Protein AF-F3GJC2-F1 (afdb_monomer)

InterPro domains:
  IPR003660 HAMP domain [PF00672] (161-213)
  IPR003660 HAMP domain [PS50885] (164-216)
  IPR003660 HAMP domain [SM00304] (164-216)

Structure (mmCIF, N/CA/C/O backbone):
data_AF-F3GJC2-F1
#
_entry.id   AF-F3GJC2-F1
#
loop_
_atom_site.group_PDB
_atom_site.id
_atom_site.type_symbol
_atom_site.label_atom_id
_atom_site.label_alt_id
_atom_site.label_comp_id
_atom_site.label_asym_id
_atom_site.label_entity_id
_atom_site.label_seq_id
_atom_site.pdbx_PDB_ins_code
_atom_site.Cartn_x
_atom_site.Cartn_y
_atom_site.Cartn_z
_atom_site.occupancy
_atom_site.B_iso_or_equiv
_atom_site.auth_seq_id
_atom_site.auth_comp_id
_atom_site.auth_asym_id
_atom_site.auth_atom_id
_atom_site.pdbx_PDB_model_num
ATOM 1 N N . ASN A 1 1 ? 63.943 7.256 -112.678 1.00 52.28 1 ASN A N 1
ATOM 2 C CA . ASN A 1 1 ? 62.602 6.808 -112.238 1.00 52.28 1 ASN A CA 1
ATOM 3 C C . ASN A 1 1 ? 62.574 5.779 -111.107 1.00 52.28 1 ASN A C 1
ATOM 5 O O . ASN A 1 1 ? 61.483 5.509 -110.638 1.00 52.28 1 ASN A O 1
ATOM 9 N N . ALA A 1 2 ? 63.700 5.241 -110.610 1.00 53.38 2 ALA A N 1
ATOM 10 C CA . ALA A 1 2 ? 63.680 4.342 -109.442 1.00 53.38 2 ALA A CA 1
ATOM 11 C C . ALA A 1 2 ? 63.533 5.092 -108.097 1.00 53.38 2 ALA A C 1
ATOM 13 O O . ALA A 1 2 ? 62.756 4.673 -107.248 1.00 53.38 2 ALA A O 1
ATOM 14 N N . GLY A 1 3 ? 64.193 6.250 -107.945 1.00 58.16 3 GLY A N 1
ATOM 15 C CA . GLY A 1 3 ? 64.174 7.020 -106.692 1.00 58.16 3 GLY A CA 1
ATOM 16 C C . GLY A 1 3 ? 62.799 7.558 -106.278 1.00 58.16 3 GLY A C 1
ATOM 17 O O . GLY A 1 3 ? 62.530 7.633 -105.094 1.00 58.16 3 GLY A O 1
ATOM 18 N N . SER A 1 4 ? 61.892 7.862 -107.216 1.00 67.31 4 SER A N 1
ATOM 19 C CA . SER A 1 4 ? 60.554 8.388 -106.889 1.00 67.31 4 SER A CA 1
ATOM 20 C C . SER A 1 4 ? 59.587 7.332 -106.344 1.00 67.31 4 SER A C 1
ATOM 22 O O . SER A 1 4 ? 58.685 7.670 -105.588 1.00 67.31 4 SER A O 1
ATOM 24 N N . ALA A 1 5 ? 59.749 6.059 -106.722 1.00 75.62 5 ALA A N 1
ATOM 25 C CA . ALA A 1 5 ? 58.885 4.976 -106.247 1.00 75.62 5 ALA A CA 1
ATOM 26 C C . ALA A 1 5 ? 59.214 4.579 -104.796 1.00 75.62 5 ALA A C 1
ATOM 28 O O . ALA A 1 5 ? 58.316 4.292 -104.008 1.00 75.62 5 ALA A O 1
ATOM 29 N N . GLU A 1 6 ? 60.498 4.617 -104.433 1.00 78.56 6 GLU A N 1
ATOM 30 C CA . GLU A 1 6 ? 60.980 4.300 -103.086 1.00 78.56 6 GLU A CA 1
ATOM 31 C C . GLU A 1 6 ? 60.550 5.359 -102.057 1.00 78.56 6 GLU A C 1
ATOM 33 O O . GLU A 1 6 ? 60.098 5.013 -100.965 1.00 78.56 6 GLU A O 1
ATOM 38 N N . THR A 1 7 ? 60.575 6.644 -102.430 1.00 81.44 7 THR A N 1
ATOM 39 C 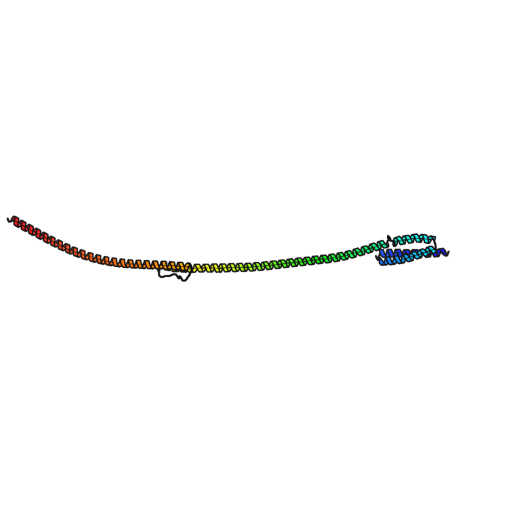CA . THR A 1 7 ? 60.086 7.737 -101.575 1.00 81.44 7 THR A CA 1
ATOM 40 C C . THR A 1 7 ? 58.581 7.655 -101.315 1.00 81.44 7 THR A C 1
ATOM 42 O O . THR A 1 7 ? 58.142 7.851 -100.182 1.00 81.44 7 THR A O 1
ATOM 45 N N . VAL A 1 8 ? 57.784 7.345 -102.346 1.00 83.50 8 VAL A N 1
ATOM 46 C CA . VAL A 1 8 ? 56.323 7.194 -102.218 1.00 83.50 8 VAL A CA 1
ATOM 47 C C . VAL A 1 8 ? 55.990 6.025 -101.292 1.00 83.50 8 VAL A C 1
ATOM 49 O O . VAL A 1 8 ? 55.219 6.196 -100.352 1.00 83.50 8 VAL A O 1
ATOM 52 N N . ALA A 1 9 ? 56.649 4.878 -101.472 1.00 85.38 9 ALA A N 1
ATOM 53 C CA . ALA A 1 9 ? 56.451 3.713 -100.612 1.00 85.38 9 ALA A CA 1
ATOM 54 C C . ALA A 1 9 ? 56.853 3.973 -99.145 1.00 85.38 9 ALA A C 1
ATOM 56 O O . ALA A 1 9 ? 56.190 3.489 -98.225 1.00 85.38 9 ALA A O 1
ATOM 57 N N . ALA A 1 10 ? 57.925 4.736 -98.898 1.00 84.12 10 ALA A N 1
ATOM 58 C CA . ALA A 1 10 ? 58.322 5.134 -97.545 1.00 84.12 10 ALA A CA 1
ATOM 59 C C . ALA A 1 10 ? 57.302 6.096 -96.901 1.00 84.12 10 ALA A C 1
ATOM 61 O O . ALA A 1 10 ? 56.976 5.950 -95.721 1.00 84.12 10 ALA A O 1
ATOM 62 N N . GLY A 1 11 ? 56.748 7.031 -97.680 1.00 83.88 11 GLY A N 1
ATOM 63 C CA . GLY A 1 11 ? 55.698 7.950 -97.236 1.00 83.88 11 GLY A CA 1
ATOM 64 C C . GLY A 1 11 ? 54.375 7.249 -96.913 1.00 83.88 11 GLY A C 1
ATOM 65 O O . GLY A 1 11 ? 53.790 7.505 -95.864 1.00 83.88 11 GLY A O 1
ATOM 66 N N . GLU A 1 12 ? 53.931 6.314 -97.757 1.00 87.56 12 GLU A N 1
ATOM 67 C CA . GLU A 1 12 ? 52.721 5.510 -97.521 1.00 87.56 12 GLU A CA 1
ATOM 68 C C . GLU A 1 12 ? 52.831 4.670 -96.246 1.00 87.56 12 GLU A C 1
ATOM 70 O O . GLU A 1 12 ? 51.898 4.629 -95.443 1.00 87.56 12 GLU A O 1
ATOM 75 N N . LYS A 1 13 ? 53.994 4.048 -96.010 1.00 88.19 13 LYS A N 1
ATOM 76 C CA . LYS A 1 13 ? 54.255 3.297 -94.774 1.00 88.19 13 LYS A CA 1
ATOM 77 C C . LYS A 1 13 ? 54.204 4.192 -93.539 1.00 88.19 13 LYS A C 1
ATOM 79 O O . LYS A 1 13 ? 53.654 3.778 -92.526 1.00 88.19 13 LYS A O 1
ATOM 84 N N . LEU A 1 14 ? 54.756 5.404 -93.608 1.00 86.69 14 LEU A N 1
ATOM 85 C CA . LEU A 1 14 ? 54.697 6.362 -92.504 1.00 86.69 14 LEU A CA 1
ATOM 86 C C . LEU A 1 14 ? 53.252 6.793 -92.207 1.00 86.69 14 LEU A C 1
ATOM 88 O O . LEU A 1 14 ? 52.837 6.778 -91.051 1.00 86.69 14 LEU A O 1
ATOM 92 N N . LEU A 1 15 ? 52.476 7.121 -93.244 1.00 86.25 15 LEU A N 1
ATOM 93 C CA . LEU A 1 15 ? 51.070 7.511 -93.103 1.00 86.25 15 LEU A CA 1
ATOM 94 C C . LEU A 1 15 ? 50.204 6.383 -92.540 1.00 86.25 15 LEU A C 1
ATOM 96 O O . LEU A 1 15 ? 49.335 6.644 -91.712 1.00 86.25 15 LEU A O 1
ATOM 100 N N . LEU A 1 16 ? 50.460 5.137 -92.943 1.00 88.62 16 LEU A N 1
ATOM 101 C CA . LEU A 1 16 ? 49.759 3.974 -92.405 1.00 88.62 16 LEU A CA 1
ATOM 102 C C . LEU A 1 16 ? 49.981 3.834 -90.893 1.00 88.62 16 LEU A C 1
ATOM 104 O O . LEU A 1 16 ? 49.034 3.582 -90.154 1.00 88.62 16 LEU A O 1
ATOM 108 N N . GLU A 1 17 ? 51.216 4.006 -90.421 1.00 86.81 17 GLU A N 1
ATOM 109 C CA . GLU A 1 17 ? 51.538 3.883 -88.993 1.00 86.81 17 GLU A CA 1
ATOM 110 C C . GLU A 1 17 ? 50.970 5.048 -88.170 1.00 86.81 17 GLU A C 1
ATOM 112 O O . GLU A 1 17 ? 50.423 4.816 -87.094 1.00 86.81 17 GLU A O 1
ATOM 117 N N . VAL A 1 18 ? 50.983 6.273 -88.711 1.00 85.31 18 VAL A N 1
ATOM 118 C CA . VAL A 1 18 ? 50.290 7.429 -88.108 1.00 85.31 18 VAL A CA 1
ATOM 119 C C . VAL A 1 18 ? 48.772 7.202 -88.051 1.00 85.31 18 VAL A C 1
ATOM 121 O O . VAL A 1 18 ? 48.138 7.515 -87.043 1.00 85.31 18 VAL A O 1
ATOM 124 N N . GLY A 1 19 ? 48.183 6.608 -89.094 1.00 85.38 19 GLY A N 1
ATOM 125 C CA . GLY A 1 19 ? 46.764 6.241 -89.129 1.00 85.38 19 GLY A CA 1
ATOM 126 C C . GLY A 1 19 ? 46.391 5.248 -88.027 1.00 85.38 19 GLY A C 1
ATOM 127 O O . GLY A 1 19 ? 45.411 5.456 -87.318 1.00 85.38 19 GLY A O 1
ATOM 128 N N . LYS A 1 20 ? 47.231 4.237 -87.779 1.00 87.06 20 LYS A N 1
ATOM 129 C CA . LYS A 1 20 ? 47.005 3.298 -86.671 1.00 87.06 20 LYS A CA 1
ATOM 130 C C . LYS A 1 20 ? 47.057 3.977 -85.291 1.00 87.06 20 LYS A C 1
ATOM 132 O O . LYS A 1 20 ? 46.414 3.482 -84.364 1.00 87.06 20 LYS A O 1
ATOM 137 N N . SER A 1 21 ? 47.821 5.062 -85.109 1.00 85.06 21 SER A N 1
ATOM 138 C CA . SER A 1 21 ? 47.808 5.851 -83.858 1.00 85.06 21 SER A CA 1
ATOM 139 C C . SER A 1 21 ? 46.502 6.576 -83.648 1.00 85.06 21 SER A C 1
ATOM 141 O O . SER A 1 21 ? 45.952 6.559 -82.545 1.00 85.06 21 SER A O 1
ATOM 143 N N . TYR A 1 22 ? 45.974 7.150 -84.721 1.00 85.56 22 TYR A N 1
ATOM 144 C CA . TYR A 1 22 ? 44.656 7.753 -84.713 1.00 85.56 22 TYR A CA 1
ATOM 145 C C . TYR A 1 22 ? 43.558 6.722 -84.406 1.00 85.56 22 TYR A C 1
ATOM 147 O O . TYR A 1 22 ? 42.736 6.955 -83.521 1.00 85.56 22 TYR A O 1
ATOM 155 N N . ASP A 1 23 ? 43.595 5.551 -85.048 1.00 87.50 23 ASP A N 1
ATOM 156 C CA . ASP A 1 23 ? 42.637 4.466 -84.793 1.00 87.50 23 ASP A CA 1
ATOM 157 C C . ASP A 1 23 ? 42.692 3.981 -83.337 1.00 87.50 23 ASP A C 1
ATOM 159 O O . ASP A 1 23 ? 41.658 3.694 -82.734 1.00 87.50 23 ASP A O 1
ATOM 163 N N . GLY A 1 24 ? 43.887 3.942 -82.735 1.00 84.88 24 GLY A N 1
ATOM 164 C CA . GLY A 1 24 ? 44.066 3.625 -81.317 1.00 84.88 24 GLY A CA 1
ATOM 165 C C . GLY A 1 24 ? 43.362 4.616 -80.386 1.00 84.88 24 GLY A C 1
ATOM 166 O O . GLY A 1 24 ? 42.683 4.205 -79.442 1.00 84.88 24 GLY A O 1
ATOM 167 N N . LEU A 1 25 ? 43.477 5.916 -80.670 1.00 86.06 25 LEU A N 1
ATOM 168 C CA . LEU A 1 25 ? 42.783 6.978 -79.931 1.00 86.06 25 LEU A CA 1
ATOM 169 C C . LEU A 1 25 ? 41.266 6.909 -80.130 1.00 86.06 25 LEU A C 1
ATOM 171 O O . LEU A 1 25 ? 40.518 6.991 -79.156 1.00 86.06 25 LEU A O 1
ATOM 175 N N . ALA A 1 26 ? 40.806 6.701 -81.364 1.00 85.75 26 ALA A N 1
ATOM 176 C CA . ALA A 1 26 ? 39.386 6.554 -81.674 1.00 85.75 26 ALA A CA 1
ATOM 177 C C . ALA A 1 26 ? 38.771 5.325 -80.979 1.00 85.75 26 ALA A C 1
ATOM 179 O O . ALA A 1 26 ? 37.673 5.402 -80.424 1.00 85.75 26 ALA A O 1
ATOM 180 N N . ALA A 1 27 ? 39.498 4.206 -80.933 1.00 87.44 27 ALA A N 1
ATOM 181 C CA . ALA A 1 27 ? 39.078 3.002 -80.223 1.00 87.44 27 ALA A CA 1
ATOM 182 C C . ALA A 1 27 ? 38.988 3.220 -78.705 1.00 87.44 27 ALA A C 1
ATOM 184 O O . ALA A 1 27 ? 38.063 2.711 -78.070 1.00 87.44 27 ALA A O 1
ATOM 185 N N . HIS A 1 28 ? 39.902 4.001 -78.119 1.00 87.19 28 HIS A N 1
ATOM 186 C CA . HIS A 1 28 ? 39.809 4.399 -76.714 1.00 87.19 28 HIS A CA 1
ATOM 187 C C . HIS A 1 28 ? 38.597 5.301 -76.452 1.00 87.19 28 HIS A C 1
ATOM 189 O O . HIS A 1 28 ? 37.892 5.099 -75.470 1.00 87.19 28 HIS A O 1
ATOM 195 N N . ALA A 1 29 ? 38.315 6.255 -77.343 1.00 83.94 29 ALA A N 1
ATOM 196 C CA . ALA A 1 29 ? 37.141 7.117 -77.224 1.00 83.94 29 ALA A CA 1
ATOM 197 C C . ALA A 1 29 ? 35.820 6.324 -77.296 1.00 83.94 29 ALA A C 1
ATOM 199 O O . ALA A 1 29 ? 34.867 6.652 -76.594 1.00 83.94 29 ALA A O 1
ATOM 200 N N . ALA A 1 30 ? 35.765 5.264 -78.110 1.00 86.75 30 ALA A N 1
ATOM 201 C CA . ALA A 1 30 ? 34.602 4.378 -78.200 1.00 86.75 30 ALA A CA 1
ATOM 202 C C . ALA A 1 30 ? 34.504 3.390 -77.023 1.00 86.75 30 ALA A C 1
ATOM 204 O O . ALA A 1 30 ? 33.416 3.107 -76.524 1.00 86.75 30 ALA A O 1
ATOM 205 N N . THR A 1 31 ? 35.644 2.858 -76.581 1.00 86.88 31 THR A N 1
ATOM 206 C CA . THR A 1 31 ? 35.760 1.895 -75.480 1.00 86.88 31 THR A CA 1
ATOM 207 C C . THR A 1 31 ? 36.936 2.281 -74.581 1.00 86.88 31 THR A C 1
ATOM 209 O O . THR A 1 31 ? 38.072 1.885 -74.862 1.00 86.88 31 THR A O 1
ATOM 212 N N . PRO A 1 32 ? 36.687 3.043 -73.497 1.00 84.06 32 PRO A N 1
ATOM 213 C CA . PRO A 1 32 ? 37.741 3.567 -72.635 1.00 84.06 32 PRO A CA 1
ATOM 214 C C . PRO A 1 32 ? 38.597 2.455 -72.029 1.00 84.06 32 PRO A C 1
ATOM 216 O O . PRO A 1 32 ? 38.203 1.750 -71.102 1.00 84.06 32 PRO A O 1
ATOM 219 N N . ASN A 1 33 ? 39.804 2.292 -72.562 1.00 87.19 33 ASN A N 1
ATOM 220 C CA . ASN A 1 33 ? 40.811 1.383 -72.034 1.00 87.19 33 ASN A CA 1
ATOM 221 C C . ASN A 1 33 ? 42.188 2.030 -72.162 1.00 87.19 33 ASN A C 1
ATOM 223 O O . ASN A 1 33 ? 42.802 2.041 -73.233 1.00 87.19 33 ASN A O 1
ATOM 227 N N . ILE A 1 34 ? 42.653 2.617 -71.060 1.00 87.50 34 ILE A N 1
ATOM 228 C CA . ILE A 1 34 ? 43.903 3.378 -71.047 1.00 87.50 34 ILE A CA 1
ATOM 229 C C . ILE A 1 34 ? 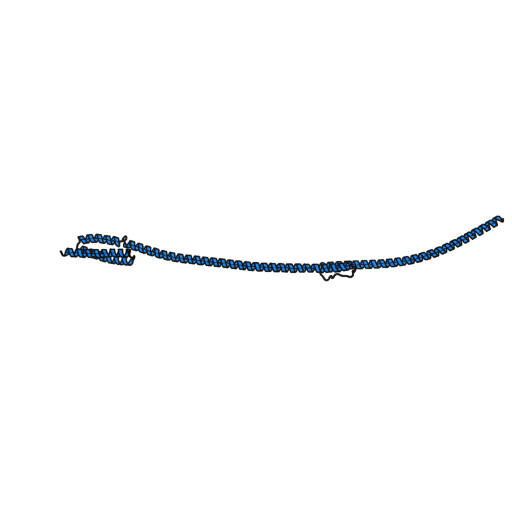45.127 2.474 -71.229 1.00 87.50 34 ILE A C 1
ATOM 231 O O . ILE A 1 34 ? 46.097 2.879 -71.860 1.00 87.50 34 ILE A O 1
ATOM 235 N N . GLN A 1 35 ? 45.063 1.222 -70.757 1.00 86.88 35 GLN A N 1
ATOM 236 C CA . GLN A 1 35 ? 46.160 0.257 -70.885 1.00 86.88 35 GLN A CA 1
ATOM 237 C C . GLN A 1 35 ? 46.362 -0.174 -72.341 1.00 86.88 35 GLN A C 1
ATOM 239 O O . GLN A 1 35 ? 47.496 -0.276 -72.815 1.00 86.88 35 GLN A O 1
ATOM 244 N N . THR A 1 36 ? 45.264 -0.404 -73.065 1.00 86.00 36 THR A N 1
ATOM 245 C CA . THR A 1 36 ? 45.306 -0.718 -74.497 1.00 86.00 36 THR A CA 1
ATOM 246 C C . THR A 1 36 ? 45.814 0.479 -75.297 1.00 86.00 36 THR A C 1
ATOM 248 O O . THR A 1 36 ? 46.704 0.304 -76.126 1.00 86.00 36 THR A O 1
ATOM 251 N N . LEU A 1 37 ? 45.333 1.694 -75.002 1.00 87.19 37 LEU A N 1
ATOM 252 C CA . LEU A 1 37 ? 45.799 2.920 -75.659 1.00 87.19 37 LEU A CA 1
ATOM 253 C C . LEU A 1 37 ? 47.301 3.161 -75.432 1.00 87.19 37 LEU A C 1
ATOM 255 O O . LEU A 1 37 ? 48.031 3.422 -76.384 1.00 87.19 37 LEU A O 1
ATOM 259 N N . GLN A 1 38 ? 47.776 2.996 -74.194 1.00 86.50 38 GLN A N 1
ATOM 260 C CA . GLN A 1 38 ? 49.193 3.118 -73.841 1.00 86.50 38 GLN A CA 1
ATOM 261 C C . GLN A 1 38 ? 50.066 2.168 -74.661 1.00 86.50 38 GLN A C 1
ATOM 263 O O . GLN A 1 38 ? 51.108 2.559 -75.183 1.00 86.50 38 GLN A O 1
ATOM 268 N N . ARG A 1 39 ? 49.644 0.903 -74.774 1.00 86.56 39 ARG A N 1
ATOM 269 C CA . ARG A 1 39 ? 50.381 -0.111 -75.531 1.00 86.56 39 ARG A CA 1
ATOM 270 C C . ARG A 1 39 ? 50.476 0.264 -77.009 1.00 86.56 39 ARG A C 1
ATOM 272 O O . ARG A 1 39 ? 51.553 0.147 -77.584 1.00 86.56 39 ARG A O 1
ATOM 279 N N . VAL A 1 40 ? 49.366 0.709 -77.600 1.00 86.44 40 VAL A N 1
ATOM 280 C CA . VAL A 1 40 ? 49.282 1.090 -79.018 1.00 86.44 40 VAL A CA 1
ATOM 281 C C . VAL A 1 40 ? 50.169 2.299 -79.320 1.00 86.44 40 VAL A C 1
ATOM 283 O O . VAL A 1 40 ? 50.990 2.224 -80.231 1.00 86.44 40 VAL A O 1
ATOM 286 N N . LEU A 1 41 ? 50.080 3.363 -78.515 1.00 85.94 41 LEU A N 1
ATOM 287 C CA . LEU A 1 41 ? 50.864 4.584 -78.722 1.00 85.94 41 LEU A CA 1
ATOM 288 C C . LEU A 1 41 ? 52.370 4.361 -78.518 1.00 85.94 41 LEU A C 1
ATOM 290 O O . LEU A 1 41 ? 53.163 4.847 -79.318 1.00 85.94 41 LEU A O 1
ATOM 294 N N . ASN A 1 42 ? 52.773 3.574 -77.513 1.00 84.31 42 ASN A N 1
ATOM 295 C CA . ASN A 1 42 ? 54.188 3.261 -77.277 1.00 84.31 42 ASN A CA 1
ATOM 296 C C . ASN A 1 42 ? 54.810 2.453 -78.427 1.00 84.31 42 ASN A C 1
ATOM 298 O O . ASN A 1 42 ? 55.934 2.727 -78.834 1.00 84.31 42 ASN A O 1
ATOM 302 N N . LEU A 1 43 ? 54.085 1.458 -78.955 1.00 84.38 43 LEU A N 1
ATOM 303 C CA . LEU A 1 43 ? 54.543 0.670 -80.106 1.00 84.38 43 LEU A CA 1
ATOM 304 C C . LEU A 1 43 ? 54.688 1.541 -81.358 1.00 84.38 43 LEU A C 1
ATOM 306 O O . LEU A 1 43 ? 55.607 1.352 -82.150 1.00 84.38 43 LEU A O 1
ATOM 310 N N . GLN A 1 44 ? 53.775 2.489 -81.552 1.00 84.50 44 GLN A N 1
ATOM 311 C CA . GLN A 1 44 ? 53.764 3.321 -82.748 1.00 84.50 44 GLN A CA 1
ATOM 312 C C . GLN A 1 44 ? 54.787 4.448 -82.704 1.00 84.50 44 GLN A C 1
ATOM 314 O O . GLN A 1 44 ? 55.308 4.779 -83.759 1.00 84.50 44 GLN A O 1
ATOM 319 N N . ASP A 1 45 ? 55.145 4.984 -81.538 1.00 83.88 45 ASP A N 1
ATOM 320 C CA . ASP A 1 45 ? 56.218 5.982 -81.417 1.00 83.88 45 ASP A CA 1
ATOM 321 C C . ASP A 1 45 ? 57.558 5.454 -81.981 1.00 83.88 45 ASP A C 1
A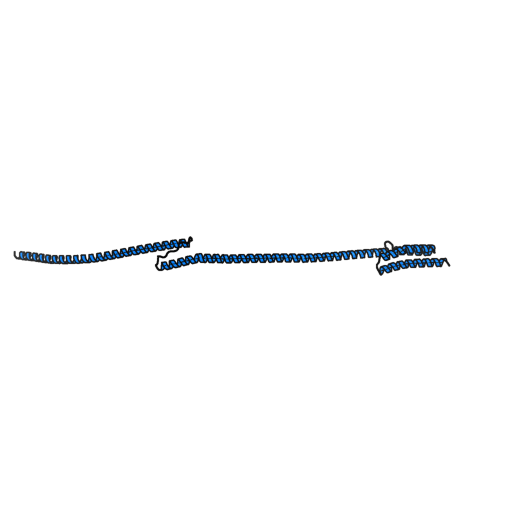TOM 323 O O . ASP A 1 45 ? 58.222 6.092 -82.809 1.00 83.88 45 ASP A O 1
ATOM 327 N N . GLU A 1 46 ? 57.911 4.209 -81.644 1.00 83.81 46 GLU A N 1
ATOM 328 C CA . GLU A 1 46 ? 59.122 3.541 -82.139 1.00 83.81 46 GLU A CA 1
ATOM 329 C C . GLU A 1 46 ? 59.053 3.232 -83.648 1.00 83.81 46 GLU A C 1
ATOM 331 O O . GLU A 1 46 ? 60.021 3.427 -84.398 1.00 83.81 46 GLU A O 1
ATOM 336 N N . VAL A 1 47 ? 57.890 2.786 -84.130 1.00 86.56 47 VAL A N 1
ATOM 337 C CA . VAL A 1 47 ? 57.695 2.448 -85.546 1.00 86.56 47 VAL A CA 1
ATOM 338 C C . VAL A 1 47 ? 57.656 3.710 -86.414 1.00 86.56 47 VAL A C 1
ATOM 340 O O . VAL A 1 47 ? 58.336 3.769 -87.439 1.00 86.56 47 VAL A O 1
ATOM 343 N N . ILE A 1 48 ? 56.922 4.744 -86.003 1.00 86.88 48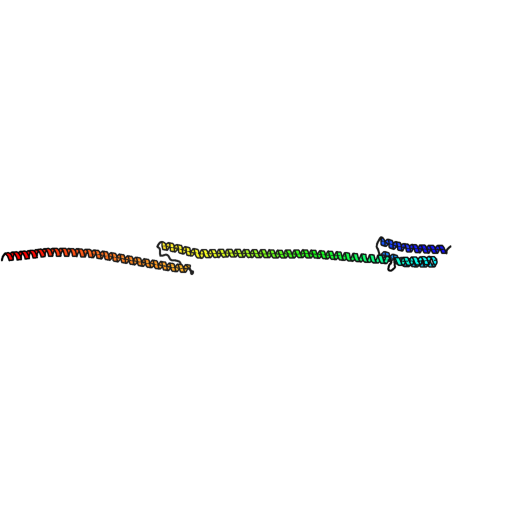 ILE A N 1
ATOM 344 C CA . ILE A 1 48 ? 56.771 6.017 -86.720 1.00 86.88 48 ILE A CA 1
ATOM 345 C C . ILE A 1 48 ? 58.112 6.753 -86.801 1.00 86.88 48 ILE A C 1
ATOM 347 O O . ILE A 1 48 ? 58.489 7.229 -87.877 1.00 86.88 48 ILE A O 1
ATOM 351 N N . SER A 1 49 ? 58.883 6.802 -85.710 1.00 85.38 49 SER A N 1
ATOM 352 C CA . SER A 1 49 ? 60.223 7.409 -85.716 1.00 85.38 49 SER A CA 1
ATOM 353 C C . SER A 1 49 ? 61.195 6.665 -86.644 1.00 85.38 49 SER A C 1
ATOM 355 O O . SER A 1 49 ? 62.006 7.282 -87.342 1.00 85.38 49 SER A O 1
ATOM 357 N N . THR A 1 50 ? 61.085 5.337 -86.732 1.00 88.38 50 THR A N 1
ATOM 358 C CA . THR A 1 50 ? 61.875 4.517 -87.660 1.00 88.38 50 THR A CA 1
ATOM 359 C C . THR A 1 50 ? 61.472 4.751 -89.117 1.00 88.38 50 THR A C 1
ATOM 361 O O . THR A 1 50 ? 62.341 5.041 -89.940 1.00 88.38 50 THR A O 1
ATOM 364 N N . ARG A 1 51 ? 60.169 4.755 -89.437 1.00 87.81 51 ARG A N 1
ATOM 365 C CA . ARG A 1 51 ? 59.661 5.079 -90.787 1.00 87.81 51 ARG A CA 1
ATOM 366 C C . ARG A 1 51 ? 60.011 6.499 -91.227 1.00 87.81 51 ARG A C 1
ATOM 368 O O . ARG A 1 51 ? 60.317 6.729 -92.393 1.00 87.81 51 ARG A O 1
ATOM 375 N N . THR A 1 52 ? 60.040 7.443 -90.291 1.00 87.19 52 THR A N 1
ATOM 376 C CA . THR A 1 52 ? 60.463 8.823 -90.559 1.00 87.19 52 THR A CA 1
ATOM 377 C C . THR A 1 52 ? 61.941 8.883 -90.959 1.00 87.19 52 THR A C 1
ATOM 379 O O . THR A 1 52 ? 62.288 9.574 -91.916 1.00 87.19 52 THR A O 1
ATOM 382 N N . ARG A 1 53 ? 62.820 8.121 -90.288 1.00 87.62 53 ARG A N 1
ATOM 383 C CA . ARG A 1 53 ? 64.245 8.015 -90.661 1.00 87.62 53 ARG A CA 1
ATOM 384 C C . ARG A 1 53 ? 64.445 7.359 -92.027 1.00 87.62 53 ARG A C 1
ATOM 386 O O . ARG A 1 53 ? 65.260 7.848 -92.806 1.00 87.62 53 ARG A O 1
ATOM 393 N N . GLU A 1 54 ? 63.689 6.303 -92.330 1.00 87.56 54 GLU A N 1
ATOM 394 C CA . GLU A 1 54 ? 63.693 5.660 -93.655 1.00 87.56 54 GLU A CA 1
ATOM 395 C C . GLU A 1 54 ? 63.294 6.653 -94.761 1.00 87.56 54 GLU A C 1
ATOM 397 O O . GLU A 1 54 ? 63.962 6.734 -95.791 1.00 87.56 54 GLU A O 1
ATOM 402 N N . LEU A 1 55 ? 62.266 7.478 -94.528 1.00 87.50 55 LEU A N 1
ATOM 403 C CA . LEU A 1 55 ? 61.838 8.505 -95.480 1.00 87.50 55 LEU A CA 1
ATOM 404 C C . LEU A 1 55 ? 62.889 9.612 -95.670 1.00 87.50 55 LEU A C 1
ATOM 406 O O . LEU A 1 55 ? 63.096 10.060 -96.794 1.00 87.50 55 LEU A O 1
ATOM 410 N N . ILE A 1 56 ? 63.586 10.030 -94.606 1.00 88.31 56 ILE A N 1
ATOM 411 C CA . ILE A 1 56 ? 64.704 10.991 -94.697 1.00 88.31 56 ILE A CA 1
ATOM 412 C C . ILE A 1 56 ? 65.852 10.431 -95.545 1.00 88.31 56 ILE A C 1
ATOM 414 O O . ILE A 1 56 ? 66.470 11.186 -96.299 1.00 88.31 56 ILE A O 1
ATOM 418 N N . ALA A 1 57 ? 66.142 9.132 -95.424 1.00 87.62 57 ALA A N 1
ATOM 419 C CA . ALA A 1 57 ? 67.175 8.470 -96.216 1.00 87.62 57 ALA A CA 1
ATOM 420 C C . ALA A 1 57 ? 66.800 8.381 -97.709 1.00 87.62 57 ALA A C 1
ATOM 422 O O . ALA A 1 57 ? 67.680 8.524 -98.556 1.00 87.62 57 ALA A O 1
ATOM 423 N N . ALA A 1 58 ? 65.512 8.195 -98.024 1.00 87.62 58 ALA A N 1
ATOM 424 C CA . ALA A 1 58 ? 65.002 8.124 -99.397 1.00 87.62 58 ALA A CA 1
ATOM 425 C C . ALA A 1 58 ? 64.826 9.504 -100.069 1.00 87.62 58 ALA A C 1
ATOM 427 O O . ALA A 1 58 ? 65.106 9.648 -101.258 1.00 87.62 58 ALA A O 1
ATOM 428 N N . ASP A 1 59 ? 64.373 10.527 -99.332 1.00 88.62 59 ASP A N 1
ATOM 429 C CA . ASP A 1 59 ? 64.291 11.924 -99.787 1.00 88.62 59 ASP A CA 1
ATOM 430 C C . ASP A 1 59 ? 64.508 12.902 -98.615 1.00 88.62 59 ASP A C 1
ATOM 432 O O . ASP A 1 59 ? 63.613 13.115 -97.785 1.00 88.62 59 ASP A O 1
ATOM 436 N N . PRO A 1 60 ? 65.664 13.588 -98.569 1.00 85.94 60 PRO A N 1
ATOM 437 C CA . PRO A 1 60 ? 65.977 14.537 -97.507 1.00 85.94 60 PRO A CA 1
ATOM 438 C C . PRO A 1 60 ? 65.013 15.726 -97.398 1.00 85.94 60 PRO A C 1
ATOM 440 O O . PRO A 1 60 ? 64.880 16.295 -96.313 1.00 85.94 60 PRO A O 1
ATOM 443 N N . ARG A 1 61 ? 64.365 16.157 -98.491 1.00 85.94 61 ARG A N 1
ATOM 444 C CA . ARG A 1 61 ? 63.417 17.284 -98.459 1.00 85.94 61 ARG A CA 1
ATOM 445 C C . ARG A 1 61 ? 62.066 16.834 -97.916 1.00 85.94 61 ARG A C 1
ATOM 447 O O . ARG A 1 61 ? 61.587 17.433 -96.953 1.00 85.94 61 ARG A O 1
ATOM 454 N N . ALA A 1 62 ? 61.485 15.778 -98.484 1.00 82.44 62 ALA A N 1
ATOM 455 C CA . ALA A 1 62 ? 60.203 15.242 -98.027 1.00 82.44 62 ALA A CA 1
ATOM 456 C C . ALA A 1 62 ? 60.289 14.700 -96.590 1.00 82.44 62 ALA A C 1
ATOM 458 O O . ALA A 1 62 ? 59.428 15.003 -95.764 1.00 82.44 62 ALA A O 1
ATOM 459 N N . GLY A 1 63 ? 61.371 13.993 -96.251 1.00 82.88 63 GLY A N 1
ATOM 460 C CA . GLY A 1 63 ? 61.596 13.456 -94.912 1.00 82.88 63 GLY A CA 1
ATOM 461 C C . GLY A 1 63 ? 61.756 14.530 -93.836 1.00 82.88 63 GLY A C 1
ATOM 462 O O . GLY A 1 63 ? 61.262 14.346 -92.730 1.00 82.88 63 GLY A O 1
ATOM 463 N N . ARG A 1 64 ? 62.368 15.686 -94.140 1.00 84.31 64 ARG A N 1
ATOM 464 C CA . ARG A 1 64 ? 62.441 16.813 -93.186 1.00 84.31 64 ARG A CA 1
ATOM 465 C C . ARG A 1 64 ? 61.071 17.424 -92.902 1.00 84.31 64 ARG A C 1
ATOM 467 O O . ARG A 1 64 ? 60.784 17.739 -91.752 1.00 84.31 64 ARG A O 1
ATOM 474 N N . ILE A 1 65 ? 60.231 17.582 -93.926 1.00 85.38 65 ILE A N 1
ATOM 475 C CA . ILE A 1 65 ? 58.865 18.103 -93.761 1.00 85.38 65 ILE A CA 1
ATOM 476 C C . ILE A 1 65 ? 58.031 17.116 -92.938 1.00 85.38 65 ILE A C 1
ATOM 478 O O . ILE A 1 65 ? 57.408 17.509 -91.951 1.00 85.38 65 ILE A O 1
ATOM 482 N N . ALA A 1 66 ? 58.085 15.832 -93.298 1.00 84.31 66 ALA A N 1
ATOM 483 C CA . ALA A 1 66 ? 57.404 14.770 -92.572 1.00 84.31 66 ALA A CA 1
ATOM 484 C C . ALA A 1 66 ? 57.886 14.678 -91.119 1.00 84.31 66 ALA A C 1
ATOM 486 O O . ALA A 1 66 ? 57.058 14.606 -90.223 1.00 84.31 66 ALA A O 1
ATOM 487 N N . ALA A 1 67 ? 59.192 14.775 -90.859 1.00 85.00 67 ALA A N 1
ATOM 488 C CA . ALA A 1 67 ? 59.741 14.735 -89.507 1.00 85.00 67 ALA A CA 1
ATOM 489 C C . ALA A 1 67 ? 59.231 15.878 -88.621 1.00 85.00 67 ALA A C 1
ATOM 491 O O . ALA A 1 67 ? 58.906 15.639 -87.463 1.00 85.00 67 ALA A O 1
ATOM 492 N N . VAL A 1 68 ? 59.107 17.102 -89.147 1.00 86.69 68 VAL A N 1
ATOM 493 C CA . VAL A 1 68 ? 58.540 18.229 -88.383 1.00 86.69 68 VAL A CA 1
ATOM 494 C C . VAL A 1 68 ? 57.064 17.987 -88.056 1.00 86.69 68 VAL A C 1
ATOM 496 O O . VAL A 1 68 ? 56.645 18.216 -86.922 1.00 86.69 68 VAL A O 1
ATOM 499 N N . MET A 1 69 ? 56.278 17.504 -89.023 1.00 85.69 69 MET A N 1
ATOM 500 C CA . MET A 1 69 ? 54.850 17.217 -88.824 1.00 85.69 69 MET A CA 1
ATOM 501 C C . MET A 1 69 ? 54.625 16.044 -87.866 1.00 85.69 69 MET A C 1
ATOM 503 O O . MET A 1 69 ? 53.814 16.145 -86.950 1.00 85.69 69 MET A O 1
ATOM 507 N N . VAL A 1 70 ? 55.378 14.960 -88.042 1.00 86.31 70 VAL A N 1
ATOM 508 C CA . VAL A 1 70 ? 55.323 13.756 -87.211 1.00 86.31 70 VAL A CA 1
ATOM 509 C C . VAL A 1 70 ? 55.776 14.055 -85.791 1.00 86.31 70 VAL A C 1
ATOM 511 O O . VAL A 1 70 ? 55.088 13.671 -84.860 1.00 86.31 70 VAL A O 1
ATOM 514 N N . ASN A 1 71 ? 56.880 14.780 -85.599 1.00 85.19 71 ASN A N 1
ATOM 515 C CA . ASN A 1 71 ? 57.363 15.102 -84.257 1.00 85.19 71 ASN A CA 1
ATOM 516 C C . ASN A 1 71 ? 56.385 16.013 -83.501 1.00 85.19 71 ASN A C 1
ATOM 518 O O . ASN A 1 71 ? 56.208 15.862 -82.296 1.00 85.19 71 ASN A O 1
ATOM 522 N N . ARG A 1 72 ? 55.712 16.934 -84.206 1.00 86.50 72 ARG A N 1
ATOM 523 C CA . ARG A 1 72 ? 54.640 17.747 -83.619 1.00 86.50 72 ARG A CA 1
ATOM 524 C C . ARG A 1 72 ? 53.428 16.895 -83.243 1.00 86.50 72 ARG A C 1
ATOM 526 O O . ARG A 1 72 ? 52.952 17.007 -82.124 1.00 86.50 72 ARG A O 1
ATOM 533 N N . LEU A 1 73 ? 52.977 16.020 -84.142 1.00 84.38 73 LEU A N 1
ATOM 534 C CA . LEU A 1 73 ? 51.854 15.116 -83.893 1.00 84.38 73 LEU A CA 1
ATOM 535 C C . LEU A 1 73 ? 52.148 14.149 -82.740 1.00 84.38 73 LEU A C 1
ATOM 537 O O . LEU A 1 73 ? 51.319 14.000 -81.855 1.00 84.38 73 LEU A O 1
ATOM 541 N N . LEU A 1 74 ? 53.336 13.545 -82.700 1.00 83.12 74 LEU A N 1
ATOM 542 C CA . LEU A 1 74 ? 53.760 12.693 -81.590 1.00 83.12 74 LEU A CA 1
ATOM 543 C C . LEU A 1 74 ? 53.762 13.479 -80.278 1.00 83.12 74 LEU A C 1
ATOM 545 O O . LEU A 1 74 ? 53.178 13.017 -79.308 1.00 83.12 74 LEU A O 1
ATOM 549 N N . ASN A 1 75 ? 54.303 14.700 -80.254 1.00 86.00 75 ASN A N 1
ATOM 550 C CA . ASN A 1 75 ? 54.261 15.535 -79.055 1.00 86.00 75 ASN A CA 1
ATOM 551 C C . ASN A 1 75 ? 52.825 15.901 -78.622 1.00 86.00 75 ASN A C 1
ATOM 553 O O . ASN A 1 75 ? 52.521 15.851 -77.435 1.00 86.00 75 ASN A O 1
ATOM 557 N N . ASP A 1 76 ? 51.930 16.213 -79.559 1.00 85.81 76 ASP A N 1
ATOM 558 C CA . ASP A 1 76 ? 50.523 16.522 -79.259 1.00 85.81 76 ASP A CA 1
ATOM 559 C C . ASP A 1 76 ? 49.738 15.272 -78.798 1.00 85.81 76 ASP A C 1
ATOM 561 O O . ASP A 1 76 ? 48.761 15.377 -78.055 1.00 85.81 76 ASP A O 1
ATOM 565 N N . LEU A 1 77 ? 50.163 14.068 -79.197 1.00 84.12 77 LEU A N 1
ATOM 566 C CA . LEU A 1 77 ? 49.538 12.807 -78.792 1.00 84.12 77 LEU A CA 1
ATOM 567 C C . LEU A 1 77 ? 50.089 12.258 -77.470 1.00 84.12 77 LEU A C 1
ATOM 569 O O . LEU A 1 77 ? 49.302 11.854 -76.613 1.00 84.12 77 LEU A O 1
ATOM 573 N N . THR A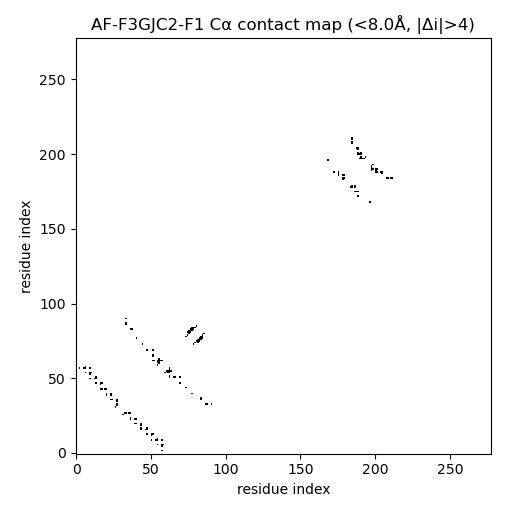 1 78 ? 51.412 12.223 -77.303 1.00 83.56 78 THR A N 1
ATOM 574 C CA . THR A 1 78 ? 52.111 11.508 -76.218 1.00 83.56 78 THR A CA 1
ATOM 575 C C . THR A 1 78 ? 52.967 12.402 -75.320 1.00 83.56 78 THR A C 1
ATOM 577 O O . THR A 1 78 ? 53.445 11.929 -74.285 1.00 83.56 78 THR A O 1
ATOM 580 N N . GLY A 1 79 ? 53.144 13.681 -75.666 1.00 83.88 79 GLY A N 1
ATOM 581 C CA . GLY A 1 79 ? 53.867 14.655 -74.847 1.00 83.88 79 GLY A CA 1
ATOM 582 C C . GLY A 1 79 ? 53.220 14.884 -73.477 1.00 83.88 79 GLY A C 1
ATOM 583 O O . GLY A 1 79 ? 52.138 14.376 -73.177 1.00 83.88 79 GLY A O 1
ATOM 584 N N . SER A 1 80 ? 53.884 15.662 -72.618 1.00 80.94 80 SER A N 1
ATOM 585 C CA . SER A 1 80 ? 53.425 15.926 -71.242 1.00 80.94 80 SER A CA 1
ATOM 586 C C . SER A 1 80 ? 52.036 16.565 -71.168 1.00 80.94 80 SER A C 1
ATOM 588 O O . SER A 1 80 ? 51.282 16.246 -70.255 1.00 80.94 80 SER A O 1
ATOM 590 N N . ASP A 1 81 ? 51.698 17.393 -72.159 1.00 82.81 81 ASP A N 1
ATOM 591 C CA . ASP A 1 81 ? 50.394 18.055 -72.304 1.00 82.81 81 ASP A CA 1
ATOM 592 C C . ASP A 1 81 ? 49.559 17.439 -73.445 1.00 82.81 81 ASP A C 1
ATOM 594 O O . ASP A 1 81 ? 48.582 18.026 -73.909 1.00 82.81 81 ASP A O 1
ATOM 598 N N . GLY A 1 82 ? 49.971 16.266 -73.937 1.00 85.19 82 GLY A N 1
ATOM 599 C CA . GLY A 1 82 ? 49.325 15.579 -75.048 1.00 85.19 82 GLY A CA 1
ATOM 600 C C . GLY A 1 82 ? 48.031 14.865 -74.653 1.00 85.19 82 GLY A C 1
ATOM 601 O O . GLY A 1 82 ? 47.754 14.602 -73.478 1.00 85.19 82 GLY A O 1
ATOM 602 N N . VAL A 1 83 ? 47.240 14.487 -75.659 1.00 86.62 83 VAL A N 1
ATOM 603 C CA . VAL A 1 83 ? 45.903 13.881 -75.488 1.00 86.62 83 VAL A CA 1
ATOM 604 C C . VAL A 1 83 ? 45.936 12.603 -74.637 1.00 86.62 83 VAL A C 1
ATOM 606 O O . VAL A 1 83 ? 45.037 12.368 -73.829 1.00 86.62 83 VAL A O 1
ATOM 609 N N . TYR A 1 84 ? 46.987 11.789 -74.752 1.00 85.44 84 TYR A N 1
ATOM 610 C CA . TYR A 1 84 ? 47.136 10.580 -73.940 1.00 85.44 84 TYR A CA 1
ATOM 611 C C . TYR A 1 84 ? 47.247 10.877 -72.436 1.00 85.44 84 TYR A C 1
ATOM 613 O O . TYR A 1 84 ? 46.648 10.166 -71.626 1.00 85.44 84 TYR A O 1
ATOM 621 N N . GLN A 1 85 ? 47.986 11.924 -72.046 1.00 87.06 85 GLN A N 1
ATOM 622 C CA . GLN A 1 85 ? 48.105 12.300 -70.632 1.00 87.06 85 GLN A CA 1
ATOM 623 C C . GLN A 1 85 ? 46.771 12.807 -70.084 1.00 87.06 85 GLN A C 1
ATOM 625 O O . GLN A 1 85 ? 46.408 12.444 -68.964 1.00 87.06 85 GLN A O 1
ATOM 630 N N . ALA A 1 86 ? 46.003 13.550 -70.888 1.00 87.62 86 ALA A N 1
ATOM 631 C CA . ALA A 1 86 ? 44.651 13.974 -70.528 1.00 87.62 86 ALA A CA 1
ATOM 632 C C . ALA A 1 86 ? 43.721 12.770 -70.282 1.00 87.62 86 ALA A C 1
ATOM 634 O O . ALA A 1 86 ? 43.106 12.684 -69.219 1.00 87.62 86 ALA A O 1
ATOM 635 N N . TYR A 1 87 ? 43.696 11.783 -71.190 1.00 88.56 87 TYR A N 1
ATOM 636 C CA . TYR A 1 87 ? 42.905 10.558 -70.995 1.00 88.56 87 TYR A CA 1
ATOM 637 C C . TYR A 1 87 ? 43.355 9.737 -69.789 1.00 88.56 87 TYR A C 1
ATOM 639 O O . TYR A 1 87 ? 42.533 9.171 -69.068 1.00 88.56 87 TYR A O 1
ATOM 647 N N . ARG A 1 88 ? 44.662 9.679 -69.523 1.00 88.31 88 ARG A N 1
ATOM 648 C CA . ARG A 1 88 ? 45.183 8.997 -68.337 1.00 88.31 88 ARG A CA 1
ATOM 649 C C . ARG A 1 88 ? 44.746 9.692 -67.049 1.00 88.31 88 ARG A C 1
ATOM 651 O O . ARG A 1 88 ? 44.384 9.010 -66.091 1.00 88.31 88 ARG A O 1
ATOM 658 N N . GLN A 1 89 ? 44.795 11.021 -67.017 1.00 89.31 89 GLN A N 1
ATOM 659 C CA . GLN A 1 89 ? 44.361 11.808 -65.868 1.00 89.31 89 GLN A CA 1
ATOM 660 C C . GLN A 1 89 ? 42.858 11.648 -65.618 1.00 89.31 89 GLN A C 1
ATOM 662 O O . GLN A 1 89 ? 42.453 11.429 -64.478 1.00 89.31 89 GLN A O 1
ATOM 667 N N . GLU A 1 90 ? 42.043 11.693 -66.673 1.00 88.94 90 GLU A N 1
ATOM 668 C CA . GLU A 1 90 ? 40.598 11.470 -66.595 1.00 88.94 90 GLU A CA 1
ATOM 669 C C . GLU A 1 90 ? 40.265 10.062 -66.081 1.00 88.94 90 GLU A C 1
ATOM 671 O O . GLU A 1 90 ? 39.480 9.918 -65.144 1.00 88.94 90 GLU A O 1
ATOM 676 N N . ALA A 1 91 ? 40.917 9.023 -66.614 1.00 87.88 91 ALA A N 1
ATOM 677 C CA . ALA A 1 91 ? 40.725 7.646 -66.161 1.00 87.88 91 ALA A CA 1
ATOM 678 C C . ALA A 1 91 ? 41.117 7.455 -64.684 1.00 87.88 91 ALA A C 1
ATOM 680 O O . ALA A 1 91 ? 40.401 6.792 -63.933 1.00 87.88 91 ALA A O 1
ATOM 681 N N . ALA A 1 92 ? 42.224 8.065 -64.244 1.00 89.44 92 ALA A N 1
ATOM 682 C CA . ALA A 1 92 ? 42.646 8.026 -62.845 1.00 89.44 92 ALA A CA 1
ATOM 683 C C . ALA A 1 92 ? 41.648 8.746 -61.922 1.00 89.44 92 ALA A C 1
ATOM 685 O O . ALA A 1 92 ? 41.354 8.262 -60.826 1.00 89.44 92 ALA A O 1
ATOM 686 N N . LEU A 1 93 ? 41.094 9.878 -62.371 1.00 91.44 93 LEU A N 1
ATOM 687 C CA . LEU A 1 93 ? 40.069 10.609 -61.632 1.00 91.44 93 LEU A CA 1
ATOM 688 C C . LEU A 1 93 ? 38.773 9.794 -61.529 1.00 91.44 93 LEU A C 1
ATOM 690 O O . LEU A 1 93 ? 38.200 9.703 -60.444 1.00 91.44 93 LEU A O 1
ATOM 694 N N . ALA A 1 94 ? 38.342 9.154 -62.619 1.00 89.69 94 ALA A N 1
ATOM 695 C CA . ALA A 1 94 ? 37.170 8.281 -62.632 1.00 89.69 94 ALA A CA 1
ATOM 696 C C . ALA A 1 94 ? 37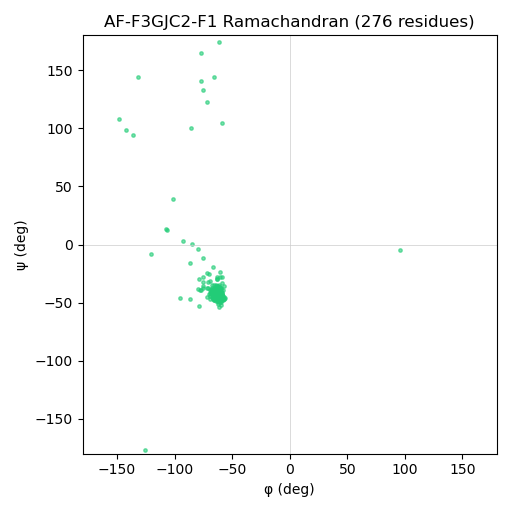.326 7.096 -61.663 1.00 89.69 94 ALA A C 1
ATOM 698 O O . ALA A 1 94 ? 36.416 6.816 -60.883 1.00 89.69 94 ALA A O 1
ATOM 699 N N . GLU A 1 95 ? 38.499 6.452 -61.638 1.00 90.69 95 GLU A N 1
ATOM 700 C CA . GLU A 1 95 ? 38.802 5.377 -60.683 1.00 90.69 95 GLU A CA 1
ATOM 701 C C . GLU A 1 95 ? 38.762 5.878 -59.229 1.00 90.69 95 GLU A C 1
ATOM 703 O O . GLU A 1 95 ? 38.234 5.206 -58.339 1.00 90.69 95 GLU A O 1
ATOM 708 N N . GLN A 1 96 ? 39.298 7.073 -58.964 1.00 92.94 96 GLN A N 1
ATOM 709 C CA . GLN A 1 96 ? 39.276 7.666 -57.628 1.00 92.94 96 GLN A CA 1
ATOM 710 C C . GLN A 1 96 ? 37.850 7.999 -57.171 1.00 92.94 96 GLN A C 1
ATOM 712 O O . GLN A 1 96 ? 37.509 7.740 -56.014 1.00 92.94 96 GLN A O 1
ATOM 717 N N . VAL A 1 97 ? 37.018 8.539 -58.066 1.00 94.12 97 VAL A N 1
ATOM 718 C CA . VAL A 1 97 ? 35.601 8.818 -57.799 1.00 94.12 97 VAL A CA 1
ATOM 719 C C . VAL A 1 97 ? 34.845 7.526 -57.502 1.00 94.12 97 VAL A C 1
ATOM 721 O O . VAL A 1 97 ? 34.097 7.488 -56.527 1.00 94.12 97 VAL A O 1
ATOM 724 N N . ASP A 1 98 ? 35.074 6.455 -58.265 1.00 93.00 98 ASP A N 1
ATOM 725 C CA . ASP A 1 98 ? 34.410 5.169 -58.031 1.00 93.00 98 ASP A CA 1
ATOM 726 C C . ASP A 1 98 ? 34.807 4.559 -56.677 1.00 93.00 98 ASP A C 1
ATOM 728 O O . ASP A 1 98 ? 33.945 4.193 -55.875 1.00 93.00 98 ASP A O 1
ATOM 732 N N . LYS A 1 99 ? 36.103 4.575 -56.335 1.00 93.81 99 LYS A N 1
ATOM 733 C CA . LYS A 1 99 ? 36.583 4.144 -55.008 1.00 93.81 99 LYS A CA 1
ATOM 734 C C . LYS A 1 99 ? 35.969 4.963 -53.875 1.00 93.81 99 LYS A C 1
ATOM 736 O O . LYS A 1 99 ? 35.570 4.404 -52.852 1.00 93.81 99 LYS A O 1
ATOM 741 N N . GLN A 1 100 ? 35.893 6.286 -54.030 1.00 94.25 100 GLN A N 1
ATOM 742 C CA . GLN A 1 100 ? 35.271 7.152 -53.027 1.00 94.25 100 GLN A CA 1
ATOM 743 C C . GLN A 1 100 ? 33.772 6.889 -52.900 1.00 94.25 100 GLN A C 1
ATOM 745 O O . GLN A 1 100 ? 33.262 6.855 -51.781 1.00 94.25 100 GLN A O 1
ATOM 750 N N . ARG A 1 101 ? 33.080 6.656 -54.017 1.00 95.12 101 ARG A N 1
ATOM 751 C CA . ARG A 1 101 ? 31.660 6.315 -54.037 1.00 95.12 101 ARG A CA 1
ATOM 752 C C . ARG A 1 101 ? 31.394 4.994 -53.318 1.00 95.12 101 ARG A C 1
ATOM 754 O O . ARG A 1 101 ? 30.567 4.973 -52.414 1.00 95.12 101 ARG A O 1
ATOM 761 N N . GLN A 1 102 ? 32.139 3.934 -53.629 1.00 95.62 102 GLN A N 1
ATOM 762 C CA . GLN A 1 102 ? 32.010 2.635 -52.953 1.00 95.62 102 GLN A CA 1
ATOM 763 C C . GLN A 1 102 ? 32.292 2.742 -51.446 1.00 95.62 102 GLN A C 1
ATOM 765 O O . GLN A 1 102 ? 31.569 2.184 -50.614 1.00 95.62 102 GLN A O 1
ATOM 770 N N . ALA A 1 103 ? 33.322 3.506 -51.068 1.00 95.62 103 ALA A N 1
ATOM 771 C CA . ALA A 1 103 ? 33.631 3.763 -49.665 1.00 95.62 103 ALA A CA 1
ATOM 772 C C . ALA A 1 103 ? 32.513 4.555 -48.965 1.00 95.62 103 ALA A C 1
ATOM 774 O O . ALA A 1 103 ? 32.179 4.260 -47.815 1.00 95.62 103 ALA A O 1
ATOM 775 N N . ALA A 1 104 ? 31.923 5.545 -49.640 1.00 95.19 104 ALA A N 1
ATOM 776 C CA . ALA A 1 104 ? 30.800 6.321 -49.125 1.00 95.19 104 ALA A CA 1
ATOM 777 C C . ALA A 1 104 ? 29.539 5.461 -48.961 1.00 95.19 104 ALA A C 1
ATOM 779 O O . ALA A 1 104 ? 28.913 5.522 -47.906 1.00 95.19 104 ALA A O 1
ATOM 780 N N . GLU A 1 105 ? 29.210 4.613 -49.938 1.00 95.44 105 GLU A N 1
ATOM 781 C CA . GLU A 1 105 ? 28.086 3.669 -49.875 1.00 95.44 105 GLU A CA 1
ATOM 782 C C . GLU A 1 105 ? 28.256 2.684 -48.705 1.00 95.44 105 GLU A C 1
ATOM 784 O O . GLU A 1 105 ? 27.345 2.523 -47.891 1.00 95.44 105 GLU A O 1
ATOM 789 N N . THR A 1 106 ? 29.457 2.122 -48.529 1.00 96.44 106 THR A N 1
ATOM 790 C CA . THR A 1 106 ? 29.771 1.224 -47.402 1.00 96.44 106 THR A CA 1
ATOM 791 C C . THR A 1 106 ? 29.629 1.933 -46.052 1.00 96.44 106 THR A C 1
ATOM 793 O O . THR A 1 106 ? 29.034 1.402 -45.111 1.00 96.44 106 THR A O 1
ATOM 796 N N . ARG A 1 107 ? 30.148 3.164 -45.938 1.00 95.25 107 ARG A N 1
ATOM 797 C CA . ARG A 1 107 ? 30.023 3.981 -44.719 1.00 95.25 107 ARG A CA 1
ATOM 798 C C . ARG A 1 107 ? 28.574 4.354 -44.429 1.00 95.25 107 ARG A C 1
ATOM 800 O O . ARG A 1 107 ? 28.179 4.343 -43.263 1.00 95.25 107 ARG A O 1
ATOM 807 N N . LEU A 1 108 ? 27.786 4.656 -45.459 1.00 95.19 108 LEU A N 1
ATOM 808 C CA . LEU A 1 108 ? 26.369 4.969 -45.324 1.00 95.19 108 LEU A CA 1
ATOM 809 C C . LEU A 1 108 ? 25.599 3.747 -44.819 1.00 95.19 108 LEU A C 1
ATOM 811 O O . LEU A 1 108 ? 24.857 3.864 -43.849 1.00 95.19 108 LEU A O 1
ATOM 815 N N . GLN A 1 109 ? 25.839 2.568 -45.396 1.00 95.56 109 GLN A N 1
ATOM 816 C CA . GLN A 1 109 ? 25.207 1.325 -44.955 1.00 95.56 109 GLN A CA 1
ATOM 817 C C . GLN A 1 109 ? 25.580 0.974 -43.508 1.00 95.56 109 GLN A C 1
ATOM 819 O O . GLN A 1 109 ? 24.703 0.651 -42.709 1.00 95.56 109 GLN A O 1
ATOM 824 N N . ALA A 1 110 ? 26.857 1.110 -43.137 1.00 95.38 110 ALA A N 1
ATOM 825 C CA . ALA A 1 110 ? 27.304 0.906 -41.760 1.00 95.38 110 ALA A CA 1
ATOM 826 C C . ALA A 1 110 ? 26.652 1.904 -40.786 1.00 95.38 110 ALA A C 1
ATOM 828 O O . ALA A 1 110 ? 26.247 1.531 -39.685 1.00 95.38 110 ALA A O 1
ATOM 829 N N . THR A 1 111 ? 26.517 3.169 -41.193 1.00 94.81 111 THR A N 1
ATOM 830 C CA . THR A 1 111 ? 25.868 4.211 -40.383 1.00 94.81 111 THR A CA 1
ATOM 831 C C . THR A 1 111 ? 24.380 3.932 -40.197 1.00 94.81 111 THR A C 1
ATOM 833 O O . THR A 1 111 ? 23.888 3.984 -39.073 1.00 94.81 111 THR A O 1
ATOM 836 N N . LEU A 1 112 ? 23.668 3.577 -41.269 1.00 94.50 112 LEU A N 1
ATOM 837 C CA . LEU A 1 112 ? 22.256 3.196 -41.204 1.00 94.50 112 LEU A CA 1
ATOM 838 C C . LEU A 1 112 ? 22.045 1.953 -40.328 1.00 94.50 112 LEU A C 1
ATOM 840 O O . LEU A 1 112 ? 21.105 1.923 -39.536 1.00 94.50 112 LEU A O 1
ATOM 844 N N . GLY A 1 113 ? 22.951 0.972 -40.403 1.00 95.69 113 GLY A N 1
ATOM 845 C CA . GLY A 1 113 ? 22.951 -0.195 -39.518 1.00 95.69 113 GLY A CA 1
ATOM 846 C C . GLY A 1 113 ? 23.060 0.193 -38.042 1.00 95.69 113 GLY A C 1
ATOM 847 O O . GLY A 1 113 ? 22.237 -0.236 -37.236 1.00 95.69 113 GLY A O 1
ATOM 848 N N . LYS A 1 114 ? 24.003 1.081 -37.697 1.00 94.38 114 LYS A N 1
ATOM 849 C CA . LYS A 1 114 ? 24.154 1.598 -36.325 1.00 94.38 114 LYS A CA 1
ATOM 850 C C . LYS A 1 114 ? 22.943 2.398 -35.845 1.00 94.38 114 LYS A C 1
ATOM 852 O O . LYS A 1 114 ? 22.591 2.306 -34.675 1.00 94.38 114 LYS A O 1
ATOM 857 N N . ILE A 1 115 ? 22.294 3.169 -36.721 1.00 95.00 115 ILE A N 1
ATOM 858 C CA . ILE A 1 115 ? 21.051 3.884 -36.382 1.00 95.00 115 ILE A CA 1
ATOM 859 C C . ILE A 1 115 ? 19.930 2.887 -36.063 1.00 95.00 115 ILE A C 1
ATOM 861 O O . ILE A 1 115 ? 19.208 3.076 -35.086 1.00 95.00 115 ILE A O 1
ATOM 865 N N . GLY A 1 116 ? 19.804 1.810 -36.844 1.00 94.62 116 GLY A N 1
ATOM 866 C CA . GLY A 1 116 ? 18.844 0.738 -36.572 1.00 94.62 116 GLY A CA 1
ATOM 867 C C . GLY A 1 116 ? 19.118 0.022 -35.247 1.00 94.62 116 GLY A C 1
ATOM 868 O O . GLY A 1 116 ? 18.200 -0.187 -34.456 1.00 94.62 116 GLY A O 1
ATOM 869 N N . GLU A 1 117 ? 20.383 -0.295 -34.967 1.00 94.50 117 GLU A N 1
ATOM 870 C CA . GLU A 1 117 ? 20.813 -0.898 -33.701 1.00 94.50 117 GLU A CA 1
ATOM 871 C C . GLU A 1 117 ? 20.515 0.016 -32.503 1.00 94.50 117 GLU A C 1
ATOM 873 O O . GLU A 1 117 ? 19.887 -0.421 -31.540 1.00 94.50 117 GLU A O 1
ATOM 878 N N . PHE A 1 118 ? 20.864 1.302 -32.597 1.00 94.69 118 PHE A N 1
ATOM 879 C CA . PHE A 1 118 ? 20.544 2.301 -31.576 1.00 94.69 118 PHE A CA 1
ATOM 880 C C . PHE A 1 118 ? 19.031 2.445 -31.358 1.00 94.69 118 PHE A C 1
ATOM 882 O O . PHE A 1 118 ? 18.577 2.547 -30.217 1.00 94.69 118 PHE A O 1
ATOM 889 N N . GLY A 1 119 ? 18.240 2.424 -32.435 1.00 94.31 119 GLY A N 1
ATOM 890 C CA . GLY A 1 119 ? 16.779 2.443 -32.364 1.00 94.31 119 GLY A CA 1
ATOM 891 C C . GLY A 1 119 ? 16.229 1.234 -31.606 1.00 94.31 119 GLY A C 1
ATOM 892 O O . GLY A 1 119 ? 15.456 1.398 -30.662 1.00 94.31 119 GLY A O 1
ATOM 893 N N . ASN A 1 120 ? 16.687 0.029 -31.952 1.00 94.88 120 ASN A N 1
ATOM 894 C CA . ASN A 1 120 ? 16.295 -1.208 -31.273 1.00 94.88 120 ASN A CA 1
ATOM 895 C C . ASN A 1 120 ? 16.707 -1.208 -29.795 1.00 94.88 120 ASN A C 1
ATOM 897 O O . ASN A 1 120 ? 15.907 -1.572 -28.934 1.00 94.88 120 ASN A O 1
ATOM 901 N N . GLN A 1 121 ? 17.923 -0.753 -29.484 1.00 94.25 121 GLN A N 1
ATOM 902 C CA . GLN A 1 121 ? 18.402 -0.633 -28.110 1.00 94.25 121 GLN A CA 1
ATOM 903 C C . GLN A 1 121 ? 17.578 0.385 -27.311 1.00 94.25 121 GLN A C 1
ATOM 905 O O . GLN A 1 121 ? 17.200 0.112 -26.175 1.00 94.25 121 GLN A O 1
ATOM 910 N N . SER A 1 122 ? 17.243 1.531 -27.907 1.00 92.69 122 SER A N 1
ATOM 911 C CA . SER A 1 122 ? 16.405 2.555 -27.269 1.00 92.69 122 SER A CA 1
ATOM 912 C C . SER A 1 122 ? 15.009 2.022 -26.943 1.00 92.69 122 SER A C 1
ATOM 914 O O . SER A 1 122 ? 14.494 2.260 -25.852 1.00 92.69 122 SER A O 1
ATOM 916 N N . VAL A 1 123 ? 14.410 1.248 -27.857 1.00 94.38 123 VAL A N 1
ATOM 917 C CA . VAL A 1 123 ? 13.119 0.579 -27.629 1.00 94.38 123 VAL A CA 1
ATOM 918 C C . VAL A 1 123 ? 13.229 -0.489 -26.537 1.00 94.38 123 VAL A C 1
ATOM 920 O O . VAL A 1 123 ? 12.345 -0.576 -25.686 1.00 94.38 123 VAL A O 1
ATOM 923 N N . ALA A 1 124 ? 14.308 -1.277 -26.518 1.00 93.75 124 ALA A N 1
ATOM 924 C CA . ALA A 1 124 ? 14.539 -2.283 -25.483 1.00 93.75 124 ALA A CA 1
ATOM 925 C C . ALA A 1 124 ? 14.651 -1.649 -24.086 1.00 93.75 124 ALA A C 1
ATOM 927 O O . ALA A 1 124 ? 13.940 -2.069 -23.175 1.00 93.75 124 ALA A O 1
ATOM 928 N N . VAL A 1 125 ? 15.448 -0.585 -23.944 1.00 92.81 125 VAL A N 1
ATOM 929 C CA . VAL A 1 125 ? 15.593 0.165 -22.683 1.00 92.81 125 VAL A CA 1
ATOM 930 C C . VAL A 1 125 ? 14.263 0.789 -22.251 1.00 92.81 125 VAL A C 1
ATOM 932 O O . VAL A 1 125 ? 13.906 0.719 -21.077 1.00 92.81 125 VAL A O 1
ATOM 935 N N . ALA A 1 126 ? 13.490 1.363 -23.180 1.00 91.50 126 ALA A N 1
ATOM 936 C CA . ALA A 1 126 ? 12.176 1.927 -22.867 1.00 91.50 126 ALA A CA 1
ATOM 937 C C . ALA A 1 126 ? 11.180 0.857 -22.378 1.00 91.50 126 ALA A C 1
ATOM 939 O O . ALA A 1 126 ? 10.439 1.093 -21.422 1.00 91.50 126 ALA A O 1
ATOM 940 N N . ASN A 1 127 ? 11.178 -0.325 -23.000 1.00 93.38 127 ASN A N 1
ATOM 941 C CA . ASN A 1 127 ? 10.328 -1.444 -22.590 1.00 93.38 127 ASN A CA 1
ATOM 942 C C . ASN A 1 127 ? 10.745 -2.020 -21.231 1.00 93.38 127 ASN A C 1
ATOM 944 O O . ASN A 1 127 ? 9.879 -2.320 -20.412 1.00 93.38 127 ASN A O 1
ATOM 948 N N . GLU A 1 128 ? 12.046 -2.142 -20.970 1.00 91.00 128 GLU A N 1
ATOM 949 C CA . GLU A 1 128 ? 12.571 -2.585 -19.676 1.00 91.00 128 GLU A CA 1
ATOM 950 C C . GLU A 1 128 ? 12.222 -1.590 -18.563 1.00 91.00 128 GLU A C 1
ATOM 952 O O . GLU A 1 128 ? 11.694 -1.986 -17.525 1.00 91.00 128 GLU A O 1
ATOM 957 N N . ALA A 1 129 ? 12.412 -0.289 -18.806 1.00 87.81 129 ALA A N 1
ATOM 958 C CA . ALA A 1 129 ? 12.021 0.762 -17.870 1.00 87.81 129 ALA A CA 1
ATOM 959 C C . ALA A 1 129 ? 10.511 0.736 -17.581 1.00 87.81 129 ALA A C 1
ATOM 961 O O . ALA A 1 129 ? 10.099 0.864 -16.427 1.00 87.81 129 ALA A O 1
ATOM 962 N N . LYS A 1 130 ? 9.680 0.514 -18.609 1.00 87.75 130 LYS A N 1
ATOM 963 C CA . LYS A 1 130 ? 8.231 0.359 -18.444 1.00 87.75 130 LYS A CA 1
ATOM 964 C C . LYS A 1 130 ? 7.879 -0.883 -17.618 1.00 87.75 130 LYS A C 1
ATOM 966 O O . LYS A 1 130 ? 7.097 -0.770 -16.683 1.00 87.75 130 LYS A O 1
ATOM 971 N N . ALA A 1 131 ? 8.476 -2.040 -17.903 1.00 87.75 131 ALA A N 1
ATOM 972 C CA . ALA A 1 131 ? 8.240 -3.267 -17.138 1.00 87.75 131 ALA A CA 1
ATOM 973 C C . ALA A 1 131 ? 8.694 -3.137 -15.668 1.00 87.75 131 ALA A C 1
ATOM 975 O O . ALA A 1 131 ? 8.010 -3.597 -14.748 1.00 87.75 131 ALA A O 1
ATOM 976 N N . GLY A 1 132 ? 9.822 -2.461 -15.430 1.00 86.38 132 GLY A N 1
ATOM 977 C CA . GLY A 1 132 ? 10.293 -2.103 -14.091 1.00 86.38 132 GLY A CA 1
ATOM 978 C C . GLY A 1 132 ? 9.316 -1.182 -13.351 1.00 86.38 132 GLY A C 1
ATOM 979 O O . GLY A 1 132 ? 9.016 -1.410 -12.178 1.00 86.38 132 GLY A O 1
ATOM 980 N N . ALA A 1 133 ? 8.750 -0.187 -14.038 1.00 85.06 133 ALA A N 1
ATOM 981 C CA . ALA A 1 133 ? 7.727 0.687 -13.471 1.00 85.06 133 ALA A CA 1
ATOM 982 C C . ALA A 1 133 ? 6.424 -0.072 -13.160 1.00 85.06 133 ALA A C 1
ATOM 984 O O . ALA A 1 133 ? 5.920 0.027 -12.042 1.00 85.06 133 ALA A O 1
ATOM 985 N N . ASP A 1 134 ? 5.918 -0.879 -14.097 1.00 87.62 134 ASP A N 1
ATOM 986 C CA . ASP A 1 134 ? 4.677 -1.648 -13.935 1.00 87.62 134 ASP A CA 1
ATOM 987 C C . ASP A 1 134 ? 4.780 -2.647 -12.767 1.00 87.62 134 ASP A C 1
ATOM 989 O O . ASP A 1 134 ? 3.870 -2.741 -11.939 1.00 87.62 134 ASP A O 1
ATOM 993 N N . SER A 1 135 ? 5.914 -3.348 -12.633 1.00 86.50 135 SER A N 1
ATOM 994 C CA . SER A 1 135 ? 6.162 -4.263 -11.505 1.00 86.50 135 SER A CA 1
ATOM 995 C C . SER A 1 135 ? 6.272 -3.536 -10.158 1.00 86.50 135 SER A C 1
ATOM 997 O O . SER A 1 135 ? 5.734 -4.009 -9.150 1.00 86.50 135 SER A O 1
ATOM 999 N N . THR A 1 136 ? 6.897 -2.355 -10.133 1.00 87.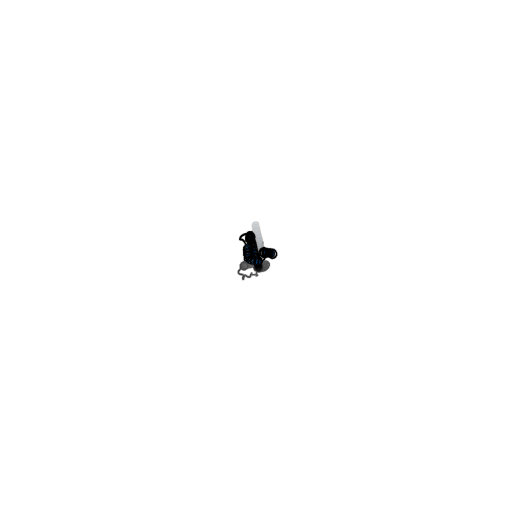75 136 THR A N 1
ATOM 1000 C CA . THR A 1 136 ? 6.984 -1.511 -8.931 1.00 87.75 136 THR A CA 1
ATOM 1001 C C . THR A 1 136 ? 5.605 -0.996 -8.515 1.00 87.75 136 THR A C 1
ATOM 1003 O O . THR A 1 136 ? 5.261 -1.038 -7.331 1.00 87.75 136 THR A O 1
ATOM 1006 N N . ILE A 1 137 ? 4.779 -0.570 -9.476 1.00 89.56 137 ILE A N 1
ATOM 1007 C CA . ILE A 1 137 ? 3.394 -0.142 -9.238 1.00 89.56 137 ILE A CA 1
ATOM 1008 C C . ILE A 1 137 ? 2.560 -1.308 -8.699 1.00 89.56 137 ILE A C 1
ATOM 1010 O O . ILE A 1 137 ? 1.894 -1.151 -7.677 1.00 89.56 137 ILE A O 1
ATOM 1014 N N . ALA A 1 138 ? 2.630 -2.489 -9.321 1.00 88.62 138 ALA A N 1
ATOM 1015 C CA . ALA A 1 138 ? 1.886 -3.669 -8.877 1.00 88.62 138 ALA A CA 1
ATOM 1016 C C . ALA A 1 138 ? 2.269 -4.098 -7.449 1.00 88.62 138 ALA A C 1
ATOM 1018 O O . ALA A 1 138 ? 1.394 -4.393 -6.632 1.00 88.62 138 ALA A O 1
ATOM 1019 N N . THR A 1 139 ? 3.565 -4.076 -7.124 1.00 89.81 139 THR A N 1
ATOM 1020 C CA . THR A 1 139 ? 4.069 -4.393 -5.776 1.00 89.81 139 THR A CA 1
ATOM 1021 C C . THR A 1 139 ? 3.642 -3.340 -4.750 1.00 89.81 139 THR A C 1
ATOM 1023 O O . THR A 1 139 ? 3.264 -3.668 -3.628 1.00 89.81 139 THR A O 1
ATOM 1026 N N . SER A 1 140 ? 3.646 -2.063 -5.134 1.00 90.06 140 SER A N 1
ATOM 1027 C CA . SER A 1 140 ? 3.208 -0.972 -4.255 1.00 90.06 140 SER A CA 1
ATOM 1028 C C . SER A 1 140 ? 1.706 -1.040 -3.973 1.00 90.06 140 SER A C 1
ATOM 1030 O O . SER A 1 140 ? 1.283 -0.885 -2.828 1.00 90.06 140 SER A O 1
ATOM 1032 N N . LEU A 1 141 ? 0.892 -1.326 -4.995 1.00 93.56 141 LEU A N 1
ATOM 1033 C CA . LEU A 1 141 ? -0.553 -1.502 -4.845 1.00 93.56 141 LEU A CA 1
ATOM 1034 C C . LEU A 1 141 ? -0.896 -2.718 -3.980 1.00 93.56 141 LEU A C 1
ATOM 1036 O O . LEU A 1 141 ? -1.789 -2.621 -3.140 1.00 93.56 141 LEU A O 1
ATOM 1040 N N . SER A 1 142 ? -0.192 -3.844 -4.133 1.00 91.44 142 SER A N 1
ATOM 1041 C CA . SER A 1 142 ? -0.437 -5.028 -3.302 1.00 91.44 142 SER A CA 1
ATOM 1042 C C . SER A 1 142 ? -0.075 -4.785 -1.834 1.00 91.44 142 SER A C 1
ATOM 1044 O O . SER A 1 142 ? -0.867 -5.121 -0.953 1.00 91.44 142 SER A O 1
ATOM 1046 N N . LEU A 1 143 ? 1.051 -4.117 -1.557 1.00 93.06 143 LEU A N 1
ATOM 1047 C CA . LEU A 1 143 ? 1.428 -3.701 -0.202 1.00 93.06 143 LEU A CA 1
ATOM 1048 C C . LEU A 1 143 ? 0.408 -2.734 0.411 1.00 93.06 143 LEU A C 1
ATOM 1050 O O . LEU A 1 143 ? 0.020 -2.919 1.565 1.00 93.06 143 LEU A O 1
ATOM 1054 N N . LEU A 1 144 ? -0.069 -1.744 -0.352 1.00 95.25 144 LEU A N 1
ATOM 1055 C CA . LEU A 1 144 ? -1.113 -0.817 0.100 1.00 95.25 144 LEU A CA 1
ATOM 1056 C C . LEU A 1 144 ? -2.425 -1.542 0.414 1.00 95.25 144 LEU A C 1
ATOM 1058 O O . LEU A 1 144 ? -3.028 -1.283 1.453 1.00 95.25 144 LEU A O 1
ATOM 1062 N N . LEU A 1 145 ? -2.852 -2.480 -0.436 1.00 95.69 145 LEU A N 1
ATOM 1063 C CA . LEU A 1 145 ? -4.060 -3.274 -0.198 1.00 95.69 145 LEU A CA 1
ATOM 1064 C C . LEU A 1 145 ? -3.936 -4.138 1.060 1.00 95.69 145 LEU A C 1
ATOM 1066 O O . LEU A 1 145 ? -4.870 -4.175 1.862 1.00 95.69 145 LEU A O 1
ATOM 1070 N N . ILE A 1 146 ? -2.788 -4.789 1.271 1.00 95.69 146 ILE A N 1
ATOM 1071 C CA . ILE A 1 146 ? -2.521 -5.568 2.488 1.00 95.69 146 ILE A CA 1
ATOM 1072 C C . ILE A 1 146 ? -2.537 -4.653 3.718 1.00 95.69 146 ILE A C 1
ATOM 1074 O O . ILE A 1 146 ? -3.186 -4.982 4.710 1.00 95.69 146 ILE A O 1
ATOM 1078 N N . ALA A 1 147 ? -1.884 -3.490 3.657 1.00 96.00 147 ALA A N 1
ATOM 1079 C CA . ALA A 1 147 ? -1.873 -2.523 4.751 1.00 96.00 147 ALA A CA 1
ATOM 1080 C C . ALA A 1 147 ? -3.285 -2.008 5.083 1.00 96.00 147 ALA A C 1
ATOM 1082 O O . ALA A 1 147 ? -3.665 -1.977 6.253 1.00 96.00 147 ALA A O 1
ATOM 1083 N N . CYS A 1 148 ? -4.094 -1.675 4.071 1.00 96.81 148 CYS A N 1
ATOM 1084 C CA . CYS A 1 148 ? -5.495 -1.295 4.251 1.00 96.81 148 CYS A CA 1
ATOM 1085 C C . CYS A 1 148 ? -6.319 -2.427 4.871 1.00 96.81 148 CYS A C 1
ATOM 1087 O O . CYS A 1 148 ? -7.079 -2.182 5.807 1.00 96.81 148 CYS A O 1
ATOM 1089 N N . LEU A 1 149 ? -6.158 -3.664 4.395 1.00 97.19 149 LEU A N 1
ATOM 1090 C CA . LEU A 1 149 ? -6.872 -4.818 4.937 1.00 97.19 149 LEU A CA 1
ATOM 1091 C C . LEU A 1 149 ? -6.514 -5.050 6.411 1.00 97.19 149 LEU A C 1
ATOM 1093 O O . LEU A 1 149 ? -7.405 -5.231 7.239 1.00 97.19 149 LEU A O 1
ATOM 1097 N N . LEU A 1 150 ? -5.225 -4.988 6.754 1.00 96.94 150 LEU A N 1
ATOM 1098 C CA . LEU A 1 150 ? -4.749 -5.101 8.132 1.00 96.94 150 LEU A CA 1
ATOM 1099 C C . LEU A 1 150 ? -5.291 -3.971 9.013 1.00 96.94 150 LEU A C 1
ATOM 1101 O O . LEU A 1 150 ? -5.731 -4.239 10.129 1.00 96.94 150 LEU A O 1
ATOM 1105 N N . ALA A 1 151 ? -5.321 -2.733 8.514 1.00 96.75 151 ALA A N 1
ATOM 1106 C CA . ALA A 1 151 ? -5.879 -1.595 9.239 1.00 96.75 151 ALA A CA 1
ATOM 1107 C C . ALA A 1 151 ? -7.383 -1.767 9.511 1.00 96.75 151 ALA A C 1
ATOM 1109 O O . ALA A 1 151 ? -7.833 -1.539 10.634 1.00 96.75 151 ALA A O 1
ATOM 1110 N N . VAL A 1 152 ? -8.155 -2.229 8.522 1.00 97.50 152 VAL A N 1
ATOM 1111 C CA . VAL A 1 152 ? -9.591 -2.516 8.681 1.00 97.50 152 VAL A CA 1
ATOM 1112 C C . VAL A 1 152 ? -9.816 -3.658 9.670 1.00 97.50 152 VAL A C 1
ATOM 1114 O O . VAL A 1 152 ? -10.666 -3.539 10.552 1.00 97.50 152 VAL A O 1
ATOM 1117 N N . MET A 1 153 ? -9.040 -4.742 9.580 1.00 97.56 153 MET A N 1
ATOM 1118 C CA . MET A 1 153 ? -9.126 -5.847 10.539 1.00 97.56 153 MET A CA 1
ATOM 1119 C C . MET A 1 153 ? -8.783 -5.389 11.958 1.00 97.56 153 MET A C 1
ATOM 1121 O O . MET A 1 153 ? -9.522 -5.699 12.889 1.00 97.56 153 MET A O 1
ATOM 1125 N N . ALA A 1 154 ? -7.711 -4.614 12.132 1.00 97.25 154 ALA A N 1
ATOM 1126 C CA . ALA A 1 154 ? -7.332 -4.063 13.429 1.00 97.25 154 ALA A CA 1
ATOM 1127 C C . ALA A 1 154 ? -8.434 -3.154 13.993 1.00 97.25 154 ALA A C 1
ATOM 1129 O O . ALA A 1 154 ? -8.822 -3.313 15.149 1.00 97.25 154 ALA A O 1
ATOM 1130 N N . ALA A 1 155 ? -8.999 -2.263 13.174 1.00 96.69 155 ALA A N 1
ATOM 1131 C CA . ALA A 1 155 ? -10.104 -1.397 13.576 1.00 96.69 155 ALA A CA 1
ATOM 1132 C C . ALA A 1 155 ? -11.349 -2.200 13.987 1.00 96.69 155 ALA A C 1
ATOM 1134 O O . ALA A 1 155 ? -11.961 -1.900 15.012 1.00 96.69 155 ALA A O 1
ATOM 1135 N N . ALA A 1 156 ? -11.698 -3.252 13.241 1.00 97.00 156 ALA A N 1
ATOM 1136 C CA . ALA A 1 156 ? -12.816 -4.131 13.572 1.00 97.00 156 ALA A CA 1
ATOM 1137 C C . ALA A 1 156 ? -12.578 -4.889 14.887 1.00 97.00 156 ALA A C 1
ATOM 1139 O O . ALA A 1 156 ? -13.472 -4.937 15.734 1.00 97.00 156 ALA A O 1
ATOM 1140 N N . ILE A 1 157 ? -11.375 -5.435 15.092 1.00 97.44 157 ILE A N 1
ATOM 1141 C CA . ILE A 1 157 ? -10.999 -6.148 16.321 1.00 97.44 157 ILE A CA 1
ATOM 1142 C C . ILE A 1 157 ? -11.059 -5.201 17.520 1.00 97.44 157 ILE A C 1
ATOM 1144 O O . ILE A 1 157 ? -11.734 -5.510 18.500 1.00 97.44 157 ILE A O 1
ATOM 1148 N N . ILE A 1 158 ? -10.409 -4.038 17.431 1.00 96.50 158 ILE A N 1
ATOM 1149 C CA . ILE A 1 158 ? -10.368 -3.047 18.513 1.00 96.50 158 ILE A CA 1
ATOM 1150 C C . ILE A 1 158 ? -11.779 -2.538 18.814 1.00 96.50 158 ILE A C 1
ATOM 1152 O O . ILE A 1 158 ? -12.200 -2.552 19.969 1.00 96.50 158 ILE A O 1
ATOM 1156 N N . GLY A 1 159 ? -12.540 -2.146 17.790 1.00 95.44 159 GLY A N 1
ATOM 1157 C CA . GLY A 1 159 ? -13.906 -1.649 17.957 1.00 95.44 159 GLY A CA 1
ATOM 1158 C C . GLY A 1 159 ? -14.823 -2.681 18.612 1.00 95.44 159 GLY A C 1
ATOM 1159 O O . GLY A 1 159 ? -15.564 -2.357 19.539 1.00 95.44 159 GLY A O 1
ATOM 1160 N N . THR A 1 160 ? -14.723 -3.944 18.196 1.00 95.50 160 THR A N 1
ATOM 1161 C CA . THR A 1 160 ? -15.508 -5.041 18.776 1.00 95.50 160 THR A CA 1
ATOM 1162 C C . THR A 1 160 ? -15.081 -5.335 20.215 1.00 95.50 160 THR A C 1
ATOM 1164 O O . THR A 1 160 ? -15.930 -5.499 21.092 1.00 95.50 160 THR A O 1
ATOM 1167 N N . TRP A 1 161 ? -13.774 -5.351 20.486 1.00 95.44 161 TRP A N 1
ATOM 1168 C CA . TRP A 1 161 ? -13.228 -5.571 21.824 1.00 95.44 161 TRP A CA 1
ATOM 1169 C C . TRP A 1 161 ? -13.671 -4.482 22.808 1.00 95.44 161 TRP A C 1
ATOM 1171 O O . TRP A 1 161 ? -14.186 -4.811 23.877 1.00 95.44 161 TRP A O 1
ATOM 1181 N N . VAL A 1 162 ? -13.581 -3.204 22.419 1.00 94.00 162 VAL A N 1
ATOM 1182 C CA . VAL A 1 162 ? -14.057 -2.062 23.220 1.00 94.00 162 VAL A CA 1
ATOM 1183 C C . VAL A 1 162 ? -15.573 -2.119 23.423 1.00 94.00 162 VAL A C 1
ATOM 1185 O O . VAL A 1 162 ? -16.066 -1.942 24.537 1.00 94.00 162 VAL A O 1
ATOM 1188 N N . ALA A 1 163 ? -16.342 -2.417 22.372 1.00 93.75 163 ALA A N 1
ATOM 1189 C CA . ALA A 1 163 ? -17.794 -2.523 22.487 1.00 93.75 163 ALA A CA 1
ATOM 1190 C C . ALA A 1 163 ? -18.210 -3.599 23.503 1.00 93.75 163 ALA A C 1
ATOM 1192 O O . ALA A 1 163 ? -19.118 -3.370 24.306 1.00 93.75 163 ALA A O 1
ATOM 1193 N N . PHE A 1 164 ? -17.545 -4.760 23.509 1.00 92.75 164 PHE A N 1
ATOM 1194 C CA . PHE A 1 164 ? -17.830 -5.824 24.473 1.00 92.75 164 PHE A CA 1
ATOM 1195 C C . PHE A 1 164 ? -17.296 -5.537 25.875 1.00 92.75 164 PHE A C 1
ATOM 1197 O O . PHE A 1 164 ? -17.989 -5.866 26.844 1.00 92.75 164 PHE A O 1
ATOM 1204 N N . SER A 1 165 ? -16.114 -4.927 26.000 1.00 90.31 165 SER A N 1
ATOM 1205 C CA . SER A 1 165 ? -15.518 -4.601 27.299 1.00 90.31 165 SER A CA 1
ATOM 1206 C C . SER A 1 165 ? -16.370 -3.605 28.089 1.00 90.31 165 SER A C 1
ATOM 1208 O O . SER A 1 165 ? -16.380 -3.692 29.320 1.00 90.31 165 SER A O 1
ATOM 1210 N N . LEU A 1 166 ? -17.140 -2.757 27.389 1.00 92.75 166 LEU A N 1
ATOM 1211 C CA . LEU A 1 166 ? -18.052 -1.759 27.954 1.00 92.75 166 LEU A CA 1
ATOM 1212 C C . LEU A 1 166 ? -19.510 -2.239 28.074 1.00 92.75 166 LEU A C 1
ATOM 1214 O O . LEU A 1 166 ? -20.133 -2.071 29.122 1.00 92.75 166 LEU A O 1
ATOM 1218 N N . ARG A 1 167 ? -20.082 -2.870 27.033 1.00 93.19 167 ARG A N 1
ATOM 1219 C CA . ARG A 1 167 ? -21.500 -3.294 27.059 1.00 93.19 167 ARG A CA 1
ATOM 1220 C C . ARG A 1 167 ? -21.785 -4.351 28.116 1.00 93.19 167 ARG A C 1
ATOM 1222 O O . ARG A 1 167 ? -22.831 -4.286 28.754 1.00 93.19 167 ARG A O 1
ATOM 1229 N N . ARG A 1 168 ? -20.896 -5.336 28.284 1.00 90.88 168 ARG A N 1
ATOM 1230 C CA . ARG A 1 168 ? -21.096 -6.435 29.243 1.00 90.88 168 ARG A CA 1
ATOM 1231 C C . ARG A 1 168 ? -21.208 -5.948 30.694 1.00 90.88 168 ARG A C 1
ATOM 1233 O O . ARG A 1 168 ? -22.220 -6.272 31.314 1.00 90.88 168 ARG A O 1
ATOM 1240 N N . PRO A 1 169 ? -20.256 -5.164 31.243 1.00 90.56 169 PRO A N 1
ATOM 1241 C CA . PRO A 1 169 ? -20.393 -4.655 32.603 1.00 90.56 169 PRO A CA 1
ATOM 1242 C C . PRO A 1 169 ? -21.595 -3.721 32.724 1.00 90.56 169 PRO A C 1
ATOM 1244 O O . PRO A 1 169 ? -22.372 -3.897 33.650 1.00 90.56 169 PRO A O 1
ATOM 1247 N N . LEU A 1 170 ? -21.837 -2.811 31.772 1.00 92.88 170 LEU A N 1
ATOM 1248 C CA . LEU A 1 170 ? -23.010 -1.925 31.831 1.00 92.88 170 LEU A CA 1
ATOM 1249 C C . LEU A 1 170 ? -24.338 -2.695 31.883 1.00 92.88 170 LEU A C 1
ATOM 1251 O O . LEU A 1 170 ? -25.245 -2.309 32.618 1.00 92.88 170 LEU A O 1
ATOM 1255 N N . ALA A 1 171 ? -24.456 -3.798 31.140 1.00 93.00 171 ALA A N 1
ATOM 1256 C CA . ALA A 1 171 ? -25.627 -4.666 31.205 1.00 93.00 171 ALA A CA 1
ATOM 1257 C C . ALA A 1 171 ? -25.762 -5.354 32.574 1.00 93.00 171 ALA A C 1
ATOM 1259 O O . ALA A 1 171 ? -26.864 -5.399 33.116 1.00 93.00 171 ALA A O 1
ATOM 1260 N N . ALA A 1 172 ? -24.656 -5.827 33.158 1.00 90.62 172 ALA A N 1
ATOM 1261 C CA . ALA A 1 172 ? -24.654 -6.378 34.514 1.00 90.62 172 ALA A CA 1
ATOM 1262 C C . ALA A 1 172 ? -25.056 -5.318 35.557 1.00 90.62 172 ALA A C 1
ATOM 1264 O O . ALA A 1 172 ? -25.899 -5.590 36.409 1.00 90.62 172 ALA A O 1
ATOM 1265 N N . PHE A 1 173 ? -24.540 -4.088 35.433 1.00 92.06 173 PHE A N 1
ATOM 1266 C CA . PHE A 1 173 ? -24.935 -2.959 36.279 1.00 92.06 173 PHE A CA 1
ATOM 1267 C C . PHE A 1 173 ? -26.418 -2.656 36.197 1.00 92.06 173 PHE A C 1
ATOM 1269 O O . PHE A 1 173 ? -27.082 -2.529 37.226 1.00 92.06 173 PHE A O 1
ATOM 1276 N N . ARG A 1 174 ? -26.953 -2.604 34.979 1.00 92.94 174 ARG A N 1
ATOM 1277 C CA . ARG A 1 174 ? -28.380 -2.404 34.756 1.00 92.94 174 ARG A CA 1
ATOM 1278 C C . ARG A 1 174 ? -29.222 -3.478 35.443 1.00 92.94 174 ARG A C 1
ATOM 1280 O O . ARG A 1 174 ? -30.231 -3.129 36.048 1.00 92.94 174 ARG A O 1
ATOM 1287 N N . GLU A 1 175 ? -28.837 -4.749 35.351 1.00 91.88 175 GLU A N 1
ATOM 1288 C CA . GLU A 1 175 ? -29.636 -5.843 35.913 1.00 91.88 175 GLU A CA 1
ATOM 1289 C C . GLU A 1 175 ? -29.641 -5.825 37.444 1.00 91.88 175 GLU A C 1
ATOM 1291 O O . GLU A 1 175 ? -30.702 -5.911 38.059 1.00 91.88 175 GLU A O 1
ATOM 1296 N N . VAL A 1 176 ? -28.484 -5.622 38.078 1.00 90.75 176 VAL A N 1
ATOM 1297 C CA . VAL A 1 176 ? -28.422 -5.547 39.544 1.00 90.75 176 VAL A CA 1
ATOM 1298 C C . VAL A 1 176 ? -29.153 -4.311 40.066 1.00 90.75 176 VAL A C 1
ATOM 1300 O O . VAL A 1 176 ? -29.901 -4.416 41.036 1.00 90.75 176 VAL A O 1
ATOM 1303 N N . LEU A 1 177 ? -28.999 -3.151 39.415 1.00 92.12 177 LEU A N 1
ATOM 1304 C CA . LEU A 1 177 ? -29.731 -1.939 39.796 1.00 92.12 177 LEU A CA 1
ATOM 1305 C C . LEU A 1 177 ? -31.240 -2.119 39.642 1.00 92.12 177 LEU A C 1
ATOM 1307 O O . LEU A 1 177 ? -31.992 -1.693 40.513 1.00 92.12 177 LEU A O 1
ATOM 1311 N N . LYS A 1 178 ? -31.695 -2.791 38.581 1.00 93.56 178 LYS A N 1
ATOM 1312 C CA . LYS A 1 178 ? -33.111 -3.125 38.400 1.00 93.56 178 LYS A CA 1
ATOM 1313 C C . LYS A 1 178 ? -33.633 -3.959 39.573 1.00 93.56 178 LYS A C 1
ATOM 1315 O O . LYS A 1 178 ? -34.679 -3.629 40.133 1.00 93.56 178 LYS A O 1
ATOM 1320 N N . THR A 1 179 ? -32.890 -4.976 40.002 1.00 91.06 179 THR A N 1
ATOM 1321 C CA . THR A 1 179 ? -33.260 -5.781 41.175 1.00 91.06 179 THR A CA 1
ATOM 1322 C C . THR A 1 179 ? -33.233 -4.958 42.464 1.00 91.06 179 THR A C 1
ATOM 1324 O O . THR A 1 179 ? -34.180 -5.022 43.245 1.00 91.06 179 THR A O 1
ATOM 1327 N N . LEU A 1 180 ? -32.234 -4.092 42.648 1.00 90.25 180 LEU A N 1
ATOM 1328 C CA . LEU A 1 180 ? -32.162 -3.196 43.803 1.00 90.25 180 LEU A CA 1
ATOM 1329 C C . LEU A 1 180 ? -33.376 -2.253 43.870 1.00 90.25 180 LEU A C 1
ATOM 1331 O O . LEU A 1 180 ? -33.982 -2.102 44.928 1.00 90.25 180 LEU A O 1
ATOM 1335 N N . THR A 1 181 ? -33.792 -1.677 42.736 1.00 90.31 181 THR A N 1
ATOM 1336 C CA . THR A 1 181 ? -34.989 -0.818 42.660 1.00 90.31 181 THR A CA 1
ATOM 1337 C C . THR A 1 181 ? -36.298 -1.568 42.903 1.00 90.31 181 THR A C 1
ATOM 1339 O O . THR A 1 181 ? -37.294 -0.944 43.253 1.00 90.31 181 THR A O 1
ATOM 1342 N N . SER A 1 182 ? -36.306 -2.899 42.770 1.00 92.75 182 SER A N 1
ATOM 1343 C CA . SER A 1 182 ? -37.461 -3.732 43.130 1.00 92.75 182 SER A CA 1
ATOM 1344 C C . SER A 1 182 ? -37.577 -3.996 44.640 1.00 92.75 182 SER A C 1
ATOM 1346 O O . SER A 1 182 ? -38.550 -4.600 45.084 1.00 92.75 182 SER A O 1
ATOM 1348 N N . GLY A 1 183 ? -36.604 -3.530 45.432 1.00 87.69 183 GLY A N 1
ATOM 1349 C CA . GLY A 1 183 ? -36.572 -3.669 46.888 1.00 87.69 183 GLY A CA 1
ATOM 1350 C C . GLY A 1 183 ? -35.761 -4.864 47.394 1.00 87.69 183 GLY A C 1
ATOM 1351 O O . GLY A 1 183 ? -35.562 -4.987 48.602 1.00 87.69 183 GLY A O 1
ATOM 1352 N N . ASP A 1 184 ? -35.23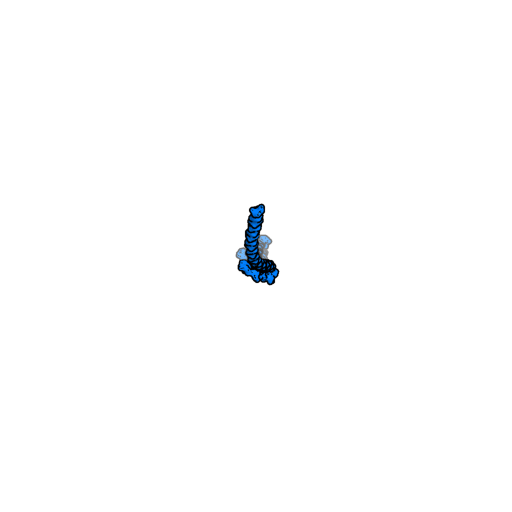8 -5.725 46.512 1.00 90.06 184 ASP A N 1
ATOM 1353 C CA . ASP A 1 184 ? -34.336 -6.800 46.927 1.00 90.06 184 ASP A CA 1
ATOM 1354 C C . ASP A 1 184 ? -32.889 -6.309 47.001 1.00 90.06 184 ASP A C 1
ATOM 1356 O O . ASP A 1 184 ? -32.172 -6.207 46.006 1.00 90.06 184 ASP A O 1
ATOM 1360 N N . MET A 1 185 ? -32.447 -6.023 48.222 1.00 90.12 185 MET A N 1
ATOM 1361 C CA . MET A 1 185 ? -31.090 -5.557 48.497 1.00 90.12 185 MET A CA 1
ATOM 1362 C C . MET A 1 185 ? -30.082 -6.699 48.647 1.00 90.12 185 MET A C 1
ATOM 1364 O O . MET A 1 185 ? -28.922 -6.430 48.939 1.00 90.12 185 MET A O 1
ATOM 1368 N N . ARG A 1 186 ? -30.475 -7.974 48.515 1.00 87.62 186 ARG A N 1
ATOM 1369 C CA . ARG A 1 186 ? -29.553 -9.116 48.705 1.00 87.62 186 ARG A CA 1
ATOM 1370 C C . ARG A 1 186 ? -28.594 -9.325 47.534 1.00 87.62 186 ARG A C 1
ATOM 1372 O O . ARG A 1 186 ? -27.636 -10.085 47.671 1.00 87.62 186 ARG A O 1
ATOM 1379 N N . VAL A 1 187 ? -28.834 -8.654 46.412 1.00 87.00 187 VAL A N 1
ATOM 1380 C CA . VAL A 1 187 ? -27.974 -8.714 45.230 1.00 87.00 187 VAL A CA 1
ATOM 1381 C C . VAL A 1 187 ? -26.599 -8.102 45.486 1.00 87.00 187 VAL A C 1
ATOM 1383 O O . VAL A 1 187 ? -26.452 -7.123 46.218 1.00 87.00 187 VAL A O 1
ATOM 1386 N N . ARG A 1 188 ? -25.578 -8.699 44.869 1.00 87.81 188 ARG A N 1
ATOM 1387 C CA . ARG A 1 188 ? -24.188 -8.245 44.929 1.00 87.81 188 ARG A CA 1
ATOM 1388 C C . ARG A 1 188 ? -23.593 -8.202 43.532 1.00 87.81 188 ARG A C 1
ATOM 1390 O O . ARG A 1 188 ? -23.885 -9.060 42.702 1.00 87.81 188 ARG A O 1
ATOM 1397 N N . PHE A 1 189 ? -22.745 -7.213 43.303 1.00 89.75 189 PHE A N 1
ATOM 1398 C CA . PHE A 1 189 ? -21.897 -7.130 42.126 1.00 89.75 189 PHE A CA 1
ATOM 1399 C C . PHE A 1 189 ? -20.708 -8.071 42.235 1.00 89.75 189 PHE A C 1
ATOM 1401 O O . PHE A 1 189 ? -20.103 -8.174 43.304 1.00 89.75 189 PHE A O 1
ATOM 1408 N N . ASP A 1 190 ? -20.356 -8.704 41.116 1.00 85.25 190 ASP A N 1
ATOM 1409 C CA . ASP A 1 190 ? -19.089 -9.416 40.982 1.00 85.25 190 ASP A CA 1
ATOM 1410 C C . ASP A 1 190 ? -17.933 -8.410 40.891 1.00 85.25 190 ASP A C 1
ATOM 1412 O O . ASP A 1 190 ? -17.905 -7.545 40.015 1.00 85.25 190 ASP A O 1
ATOM 1416 N N . VAL A 1 191 ? -16.987 -8.544 41.818 1.00 89.62 191 VAL A N 1
ATOM 1417 C CA . VAL A 1 191 ? -15.810 -7.679 41.990 1.00 89.62 191 VAL A CA 1
ATOM 1418 C C . VAL A 1 191 ? -14.520 -8.376 41.539 1.00 89.62 191 VAL A C 1
ATOM 1420 O O . VAL A 1 191 ? -13.422 -7.908 41.818 1.00 89.62 191 VAL A O 1
ATOM 1423 N N . SER A 1 192 ? -14.628 -9.512 40.841 1.00 89.50 192 SER A N 1
ATOM 1424 C CA . SER A 1 192 ? -13.482 -10.261 40.308 1.00 89.50 192 SER A CA 1
ATOM 1425 C C . SER A 1 192 ? -12.645 -9.456 39.305 1.00 89.50 192 SER A C 1
ATOM 1427 O O . SER A 1 192 ? -11.456 -9.729 39.104 1.00 89.50 192 SER A O 1
ATOM 1429 N N . ARG A 1 193 ? -13.257 -8.447 38.677 1.00 87.81 193 ARG A N 1
ATOM 1430 C CA . ARG A 1 193 ? -12.636 -7.580 37.679 1.00 87.81 193 ARG A CA 1
ATOM 1431 C C . ARG A 1 193 ? -11.700 -6.568 38.347 1.00 87.81 193 ARG A C 1
ATOM 1433 O O . ARG A 1 193 ? -12.070 -5.918 39.314 1.00 87.81 193 ARG A O 1
ATOM 1440 N N . ARG A 1 194 ? -10.483 -6.421 37.816 1.00 91.00 194 ARG A N 1
ATOM 1441 C CA . ARG A 1 194 ? -9.451 -5.494 38.327 1.00 91.00 194 ARG A CA 1
ATOM 1442 C C . ARG A 1 194 ? -9.356 -4.211 37.493 1.00 91.00 194 ARG A C 1
ATOM 1444 O O . ARG A 1 194 ? -8.259 -3.756 37.193 1.00 91.00 194 ARG A O 1
ATOM 1451 N N . ASP A 1 195 ? -10.500 -3.701 37.055 1.00 91.31 195 ASP A N 1
ATOM 1452 C CA . ASP A 1 195 ? -10.631 -2.448 36.310 1.00 91.31 195 ASP A CA 1
ATOM 1453 C C . ASP A 1 195 ? -11.633 -1.517 37.010 1.00 91.31 195 ASP A C 1
ATOM 1455 O O . ASP A 1 195 ? -12.170 -1.844 38.074 1.00 91.31 195 ASP A O 1
ATOM 1459 N N . GLU A 1 196 ? -11.898 -0.360 36.410 1.00 91.38 196 GLU A N 1
ATOM 1460 C CA . GLU A 1 196 ? -12.771 0.680 36.960 1.00 91.38 196 GLU A CA 1
ATOM 1461 C C . GLU A 1 196 ? -14.200 0.167 37.211 1.00 91.38 196 GLU A C 1
ATOM 1463 O O . GLU A 1 196 ? -14.894 0.643 38.111 1.00 91.38 196 GLU A O 1
ATOM 1468 N N . PHE A 1 197 ? -14.654 -0.841 36.455 1.00 91.94 197 PHE A N 1
ATOM 1469 C CA . PHE A 1 197 ? -15.967 -1.456 36.664 1.00 91.94 197 PHE A CA 1
ATOM 1470 C C . PHE A 1 197 ? -15.993 -2.378 37.882 1.00 91.94 197 PHE A C 1
ATOM 1472 O O . PHE A 1 197 ? -17.029 -2.477 38.540 1.00 91.94 197 PHE A O 1
ATOM 1479 N N . GLY A 1 198 ? -14.877 -3.042 38.191 1.00 92.44 198 GLY A N 1
ATOM 1480 C CA . GLY A 1 198 ? -14.727 -3.797 39.432 1.00 92.44 198 GLY A CA 1
ATOM 1481 C C . GLY A 1 198 ? -14.759 -2.883 40.652 1.00 92.44 198 GLY A C 1
ATOM 1482 O O . GLY A 1 198 ? -15.523 -3.127 41.583 1.00 92.44 198 GLY A O 1
ATOM 1483 N N . GLU A 1 199 ? -14.011 -1.781 40.610 1.00 94.50 199 GLU A N 1
ATOM 1484 C CA . GLU A 1 199 ? -14.002 -0.781 41.682 1.00 94.50 199 GLU A CA 1
ATOM 1485 C C . GLU A 1 199 ? -15.401 -0.183 41.914 1.00 94.50 199 GLU A C 1
ATOM 1487 O O . GLU A 1 199 ? -15.910 -0.189 43.038 1.00 94.50 199 GLU A O 1
ATOM 1492 N N . LEU A 1 200 ? -16.088 0.217 40.835 1.00 93.50 200 LEU A N 1
ATOM 1493 C CA . LEU A 1 200 ? -17.464 0.715 40.902 1.00 93.50 200 LEU A CA 1
ATOM 1494 C C . LEU A 1 200 ? -18.439 -0.332 41.470 1.00 93.50 200 LEU A C 1
ATOM 1496 O O . LEU A 1 200 ? -19.353 0.009 42.223 1.00 93.50 200 LEU A O 1
ATOM 1500 N N . GLY A 1 201 ? -18.244 -1.612 41.138 1.00 93.69 201 GLY A N 1
ATOM 1501 C CA . GLY A 1 201 ? -19.025 -2.718 41.696 1.00 93.69 201 GLY A CA 1
ATOM 1502 C C . GLY A 1 201 ? -18.817 -2.866 43.206 1.00 93.69 201 GLY A C 1
ATOM 1503 O O . GLY A 1 201 ? -19.775 -3.110 43.942 1.00 93.69 201 GLY A O 1
ATOM 1504 N N . GLY A 1 202 ? -17.587 -2.645 43.677 1.00 94.12 202 GLY A N 1
ATOM 1505 C CA . GLY A 1 202 ? -17.241 -2.577 45.096 1.00 94.12 202 GLY A CA 1
ATOM 1506 C C . GLY A 1 202 ? -18.002 -1.471 45.829 1.00 94.12 202 GLY A C 1
ATOM 1507 O O . GLY A 1 202 ? -18.697 -1.757 46.806 1.00 94.12 202 GLY A O 1
ATOM 1508 N N . TYR A 1 203 ? -17.966 -0.241 45.309 1.00 93.88 203 TYR A N 1
ATOM 1509 C CA . TYR A 1 203 ? -18.701 0.888 45.894 1.00 93.88 203 TYR A CA 1
ATOM 1510 C C . TYR A 1 203 ? -20.215 0.646 45.944 1.00 93.88 203 TYR A C 1
ATOM 1512 O O . TYR A 1 203 ? -20.879 0.974 46.928 1.00 93.88 203 TYR A O 1
ATOM 1520 N N . LEU A 1 204 ? -20.783 0.015 44.914 1.00 91.81 204 LEU A N 1
ATOM 1521 C CA . LEU A 1 204 ? -22.213 -0.286 44.880 1.00 91.81 204 LEU A CA 1
ATOM 1522 C C . LEU A 1 204 ? -22.610 -1.389 45.879 1.00 91.81 204 LEU A C 1
ATOM 1524 O O . LEU A 1 204 ? -23.700 -1.349 46.465 1.00 91.81 204 LEU A O 1
ATOM 1528 N N . ASN A 1 205 ? -21.715 -2.347 46.136 1.00 93.88 205 ASN A N 1
ATOM 1529 C CA . ASN A 1 205 ? -21.893 -3.335 47.199 1.00 93.88 205 ASN A CA 1
ATOM 1530 C C . ASN A 1 205 ? -21.888 -2.683 48.590 1.00 93.88 205 ASN A C 1
ATOM 1532 O O . ASN A 1 205 ? -22.760 -3.000 49.407 1.00 93.88 205 ASN A O 1
ATOM 1536 N N . GLU A 1 206 ? -20.962 -1.758 48.843 1.00 94.25 206 GLU A N 1
ATOM 1537 C CA . GLU A 1 206 ? -20.878 -1.001 50.099 1.00 94.25 206 GLU A CA 1
ATOM 1538 C C . GLU A 1 206 ? -22.126 -0.133 50.324 1.00 94.25 206 GLU A C 1
ATOM 1540 O O . GLU A 1 206 ? -22.734 -0.166 51.400 1.00 94.25 206 GLU A O 1
ATOM 1545 N N . PHE A 1 207 ? -22.594 0.557 49.280 1.00 91.75 207 PHE A N 1
ATOM 1546 C CA . PHE A 1 207 ? -23.844 1.318 49.314 1.00 91.75 207 PHE A CA 1
ATOM 1547 C C . PHE A 1 207 ? -25.049 0.433 49.671 1.00 91.75 207 PHE A C 1
ATOM 1549 O O . PHE A 1 207 ? -25.830 0.754 50.569 1.00 91.75 207 PHE A O 1
ATOM 1556 N N . THR A 1 208 ? -25.170 -0.727 49.021 1.00 92.81 208 THR A N 1
ATOM 1557 C CA . THR A 1 208 ? -26.261 -1.678 49.282 1.00 92.81 208 THR A CA 1
ATOM 1558 C C . THR A 1 208 ? -26.190 -2.242 50.706 1.00 92.81 208 THR A C 1
ATOM 1560 O O . THR A 1 208 ? -27.216 -2.448 51.351 1.00 92.81 208 THR A O 1
ATOM 1563 N N . GLN A 1 209 ? -24.985 -2.472 51.237 1.00 94.12 209 GLN A N 1
ATOM 1564 C CA . GLN A 1 209 ? -24.797 -2.909 52.622 1.00 94.12 209 GLN A CA 1
ATOM 1565 C C . GLN A 1 209 ? -25.228 -1.835 53.628 1.00 94.12 209 GLN A C 1
ATOM 1567 O O . GLN A 1 209 ? -25.926 -2.156 54.591 1.00 94.12 209 GLN A O 1
ATOM 1572 N N . SER A 1 210 ? -24.869 -0.576 53.379 1.00 93.56 210 SER A N 1
ATOM 1573 C CA . SER A 1 210 ? -25.298 0.556 54.204 1.00 93.56 210 SER A CA 1
ATOM 1574 C C . SER A 1 210 ? -26.823 0.688 54.223 1.00 93.56 210 SER A C 1
ATOM 1576 O O . SER A 1 210 ? -27.414 0.772 55.297 1.00 93.56 210 SER A O 1
ATOM 1578 N N . LEU A 1 211 ? -27.481 0.581 53.061 1.00 91.88 211 LEU A N 1
ATOM 1579 C CA . LEU A 1 211 ? -28.947 0.570 52.973 1.00 91.88 211 LEU A CA 1
ATOM 1580 C C . LEU A 1 211 ? -29.578 -0.562 53.796 1.00 91.88 211 LEU A C 1
ATOM 1582 O O . LEU A 1 211 ? -30.503 -0.315 54.571 1.00 91.88 211 LEU A O 1
ATOM 1586 N N . GLN A 1 212 ? -29.067 -1.793 53.682 1.00 92.88 212 GLN A N 1
ATOM 1587 C CA . GLN A 1 212 ? -29.555 -2.920 54.487 1.00 92.88 212 GLN A CA 1
ATOM 1588 C C . GLN A 1 212 ? -29.422 -2.653 55.991 1.00 92.88 212 GLN A C 1
ATOM 1590 O O . GLN A 1 212 ? -30.323 -2.988 56.762 1.00 92.88 212 GLN A O 1
ATOM 1595 N N . GLN A 1 213 ? -28.301 -2.071 56.422 1.00 94.62 213 GLN A N 1
ATOM 1596 C CA . GLN A 1 213 ? -28.073 -1.737 57.825 1.00 94.62 213 GLN A CA 1
ATOM 1597 C C . GLN A 1 213 ? -29.065 -0.677 58.315 1.00 94.62 213 GLN A C 1
ATOM 1599 O O . GLN A 1 213 ? -29.653 -0.856 59.382 1.00 94.62 213 GLN A O 1
ATOM 1604 N N . THR A 1 214 ? -29.311 0.370 57.526 1.00 94.38 214 THR A N 1
ATOM 1605 C CA . THR A 1 214 ? -30.314 1.395 57.841 1.00 94.38 214 THR A CA 1
ATOM 1606 C C . THR A 1 214 ? -31.715 0.795 57.963 1.00 94.38 214 THR A C 1
ATOM 1608 O O . THR A 1 214 ? -32.412 1.082 58.932 1.00 94.38 214 THR A O 1
ATOM 1611 N N . PHE A 1 215 ? -32.119 -0.099 57.054 1.00 91.81 215 PHE A N 1
ATOM 1612 C CA . PHE A 1 215 ? -33.417 -0.778 57.151 1.00 91.81 215 PHE A CA 1
ATOM 1613 C C . PHE A 1 215 ? -33.536 -1.661 58.397 1.00 91.81 215 PHE A C 1
ATOM 1615 O O . PHE A 1 215 ? -34.574 -1.651 59.054 1.00 91.81 215 PHE A O 1
ATOM 1622 N N . ARG A 1 216 ? -32.477 -2.390 58.773 1.00 93.69 216 ARG A N 1
ATOM 1623 C CA . ARG A 1 216 ? -32.472 -3.178 60.020 1.00 93.69 216 ARG A CA 1
ATOM 1624 C C . ARG A 1 216 ? -32.629 -2.295 61.255 1.00 93.69 216 ARG A C 1
ATOM 1626 O O . ARG A 1 216 ? -33.377 -2.654 62.158 1.00 93.69 216 ARG A O 1
ATOM 1633 N N . GLN A 1 217 ? -31.949 -1.151 61.287 1.00 94.94 217 GLN A N 1
ATOM 1634 C CA . GLN A 1 217 ? -32.095 -0.181 62.373 1.00 94.94 217 GLN A CA 1
ATOM 1635 C C . GLN A 1 217 ? -33.519 0.384 62.425 1.00 94.94 217 GLN A C 1
ATOM 1637 O O . GLN A 1 217 ? -34.103 0.433 63.502 1.00 94.94 217 GLN A O 1
ATOM 1642 N N . LEU A 1 218 ? -34.104 0.724 61.271 1.00 94.94 218 LEU A N 1
ATOM 1643 C CA . LEU A 1 218 ? -35.480 1.215 61.173 1.00 94.94 218 LEU A CA 1
ATOM 1644 C C . LEU A 1 218 ? -36.494 0.200 61.723 1.00 94.94 218 LEU A C 1
ATOM 1646 O O . LEU A 1 218 ? -37.360 0.574 62.509 1.00 94.94 218 LEU A O 1
ATOM 1650 N N . ILE A 1 219 ? -36.364 -1.078 61.346 1.00 94.06 219 ILE A N 1
ATOM 1651 C CA . ILE A 1 219 ? -37.221 -2.162 61.853 1.00 94.06 219 ILE A CA 1
ATOM 1652 C C . ILE A 1 219 ? -37.069 -2.287 63.373 1.00 94.06 219 ILE A C 1
ATOM 1654 O O . ILE A 1 219 ? -38.066 -2.287 64.086 1.00 94.06 219 ILE A O 1
ATOM 1658 N N . GLY A 1 220 ? -35.835 -2.294 63.889 1.00 94.44 220 GLY A N 1
ATOM 1659 C CA . GLY A 1 220 ? -35.596 -2.350 65.334 1.00 94.44 220 GLY A CA 1
ATOM 1660 C C . GLY A 1 220 ? -36.172 -1.147 66.094 1.00 94.44 220 GLY A C 1
ATOM 1661 O O . GLY A 1 220 ? -36.686 -1.296 67.203 1.00 94.44 220 GLY A O 1
ATOM 1662 N N . SER A 1 221 ? -36.130 0.055 65.514 1.00 94.69 221 SER A N 1
ATOM 1663 C CA . SER A 1 221 ? -36.784 1.237 66.089 1.00 94.69 221 SER A CA 1
ATOM 1664 C C . SER A 1 221 ? -38.312 1.130 66.059 1.00 94.69 221 SER A C 1
ATOM 1666 O O . SER A 1 221 ? -38.956 1.538 67.024 1.00 94.69 221 SER A O 1
ATOM 1668 N N . ALA A 1 222 ? -38.893 0.563 64.997 1.00 95.62 222 ALA A N 1
ATOM 1669 C CA . ALA A 1 222 ? -40.333 0.331 64.893 1.00 95.62 222 ALA A CA 1
ATOM 1670 C C . ALA A 1 222 ? -40.828 -0.709 65.914 1.00 95.62 222 ALA A C 1
ATOM 1672 O O . ALA A 1 222 ? -41.854 -0.481 66.553 1.00 95.62 222 ALA A O 1
ATOM 1673 N N . ASP A 1 223 ? -40.074 -1.789 66.135 1.00 95.00 223 ASP A N 1
ATOM 1674 C CA . ASP A 1 223 ? -40.387 -2.795 67.159 1.00 95.00 223 ASP A CA 1
ATOM 1675 C C . ASP A 1 223 ? -40.341 -2.195 68.571 1.00 95.00 223 ASP A C 1
ATOM 1677 O O . ASP A 1 223 ? -41.252 -2.407 69.372 1.00 95.00 223 ASP A O 1
ATOM 1681 N N . ASN A 1 224 ? -39.321 -1.381 68.872 1.00 94.00 224 ASN A N 1
ATOM 1682 C CA . ASN A 1 224 ? -39.257 -0.655 70.143 1.00 94.00 224 ASN A CA 1
ATOM 1683 C C . ASN A 1 224 ? -40.447 0.297 70.313 1.00 94.00 224 ASN A C 1
ATOM 1685 O O . ASN A 1 224 ? -41.050 0.337 71.383 1.00 94.00 224 ASN A O 1
ATOM 1689 N N . LEU A 1 225 ? -40.825 1.024 69.257 1.00 95.19 225 LEU A N 1
ATOM 1690 C CA . LEU A 1 225 ? -41.991 1.904 69.286 1.00 95.19 225 LEU A CA 1
ATOM 1691 C C . LEU A 1 225 ? -43.287 1.120 69.545 1.00 95.19 225 LEU A C 1
ATOM 1693 O O . LEU A 1 225 ? -44.110 1.562 70.346 1.00 95.19 225 LEU A O 1
ATOM 1697 N N . ALA A 1 226 ? -43.458 -0.049 68.920 1.00 94.62 226 ALA A N 1
ATOM 1698 C CA . ALA A 1 226 ? -44.608 -0.923 69.141 1.00 94.62 226 ALA A CA 1
ATOM 1699 C C . ALA A 1 226 ? -44.665 -1.444 70.589 1.00 94.62 226 ALA A C 1
ATOM 1701 O O . ALA A 1 226 ? -45.729 -1.421 71.212 1.00 94.62 226 ALA A O 1
ATOM 1702 N N . LEU A 1 227 ? -43.521 -1.842 71.156 1.00 95.44 227 LEU A N 1
ATOM 1703 C CA . LEU A 1 227 ? -43.415 -2.248 72.560 1.00 95.44 227 LEU A CA 1
ATOM 1704 C C . LEU A 1 227 ? -43.783 -1.103 73.511 1.00 95.44 227 LEU A C 1
ATOM 1706 O O . LEU A 1 227 ? -44.601 -1.296 74.410 1.00 95.44 227 LEU A O 1
ATOM 1710 N N . THR A 1 228 ? -43.240 0.099 73.296 1.00 94.88 228 THR A N 1
ATOM 1711 C CA . THR A 1 228 ? -43.570 1.280 74.108 1.00 94.88 228 THR A CA 1
ATOM 1712 C C . THR A 1 228 ? -45.047 1.658 73.987 1.00 94.88 228 THR A C 1
ATOM 1714 O O . THR A 1 228 ? -45.677 1.984 74.991 1.00 94.88 228 THR A O 1
ATOM 1717 N N . ALA A 1 229 ? -45.638 1.574 72.792 1.00 95.19 229 ALA A N 1
ATOM 1718 C CA . ALA A 1 229 ? -47.067 1.816 72.600 1.00 95.19 229 ALA A CA 1
ATOM 1719 C C . ALA A 1 229 ? -47.929 0.798 73.370 1.00 95.19 229 ALA A C 1
ATOM 1721 O O . ALA A 1 229 ? -48.892 1.190 74.029 1.00 95.19 229 ALA A O 1
ATOM 1722 N N . SER A 1 230 ? -47.551 -0.486 73.355 1.00 94.12 230 SER A N 1
ATOM 1723 C CA . SER A 1 230 ? -48.222 -1.532 74.138 1.00 94.12 230 SER A CA 1
ATOM 1724 C C . SER A 1 230 ? -48.107 -1.288 75.646 1.00 94.12 230 SER A C 1
ATOM 1726 O O . SER A 1 230 ? -49.088 -1.448 76.369 1.00 94.12 230 SER A O 1
ATOM 1728 N N . GLN A 1 231 ? -46.930 -0.878 76.127 1.00 95.50 231 GLN A N 1
ATOM 1729 C CA . GLN A 1 231 ? -46.718 -0.523 77.534 1.00 95.50 231 GLN A CA 1
ATOM 1730 C C . GLN A 1 231 ? -47.562 0.690 77.939 1.00 95.50 231 GLN A C 1
ATOM 1732 O O . GLN A 1 231 ? -48.214 0.660 78.980 1.00 95.50 231 GLN A O 1
ATOM 1737 N N . ASN A 1 232 ? -47.612 1.731 77.104 1.00 93.94 232 ASN A N 1
ATOM 1738 C CA . ASN A 1 232 ? -48.448 2.904 77.350 1.00 93.94 232 ASN A CA 1
ATOM 1739 C C . ASN A 1 232 ? -49.936 2.547 77.409 1.00 93.94 232 ASN A C 1
ATOM 1741 O O . ASN A 1 232 ? -50.625 3.028 78.302 1.00 93.94 232 ASN A O 1
ATOM 1745 N N . ALA A 1 233 ? -50.427 1.682 76.514 1.00 93.62 233 ALA A N 1
ATOM 1746 C CA . ALA A 1 233 ? -51.814 1.219 76.551 1.00 93.62 233 ALA A CA 1
ATOM 1747 C C . ALA A 1 233 ? -52.140 0.500 77.874 1.00 93.62 233 ALA A C 1
ATOM 1749 O O . ALA A 1 233 ? -53.159 0.791 78.500 1.00 93.62 233 ALA A O 1
ATOM 1750 N N . GLN A 1 234 ? -51.238 -0.369 78.342 1.00 95.25 234 GLN A N 1
ATOM 1751 C CA . GLN A 1 234 ? -51.380 -1.060 79.625 1.00 95.25 234 GLN A CA 1
ATOM 1752 C C . GLN A 1 234 ? -51.365 -0.083 80.815 1.00 95.25 234 GLN A C 1
ATOM 1754 O O . GLN A 1 234 ? -52.177 -0.213 81.734 1.00 95.25 234 GLN A O 1
ATOM 1759 N N . ILE A 1 235 ? -50.470 0.912 80.799 1.00 95.31 235 ILE A N 1
ATOM 1760 C CA . ILE A 1 235 ? -50.414 1.962 81.826 1.00 95.31 235 ILE A CA 1
ATOM 1761 C C . ILE A 1 235 ? -51.709 2.776 81.820 1.00 95.31 235 ILE A C 1
ATOM 1763 O O . ILE A 1 235 ? -52.276 2.997 82.886 1.00 95.31 235 ILE A O 1
ATOM 1767 N N . SER A 1 236 ? -52.216 3.180 80.651 1.00 94.06 236 SER A N 1
ATOM 1768 C CA . SER A 1 236 ? -53.486 3.905 80.539 1.00 94.06 236 SER A CA 1
ATOM 1769 C C . SER A 1 236 ? -54.658 3.104 81.107 1.00 94.06 236 SER A C 1
ATOM 1771 O O . SER A 1 236 ? -55.432 3.656 81.882 1.00 94.06 236 SER A O 1
ATOM 1773 N N . GLU A 1 237 ? -54.759 1.805 80.812 1.00 94.25 237 GLU A N 1
ATOM 1774 C CA . GLU A 1 237 ? -55.796 0.934 81.385 1.00 94.25 237 GLU A CA 1
ATOM 1775 C C . GLU A 1 237 ? -55.682 0.824 82.916 1.00 94.25 237 GLU A C 1
ATOM 1777 O O . GLU A 1 237 ? -56.683 0.836 83.637 1.00 94.25 237 GLU A O 1
ATOM 1782 N N . GLN A 1 238 ? -54.458 0.740 83.444 1.00 95.38 238 GLN A N 1
ATOM 1783 C CA . GLN A 1 238 ? -54.225 0.774 84.886 1.00 95.38 238 GLN A CA 1
ATOM 1784 C C . GLN A 1 238 ? -54.617 2.129 85.491 1.00 95.38 238 GLN A C 1
ATOM 1786 O O . GLN A 1 238 ? -55.262 2.161 86.537 1.00 95.38 238 GLN A O 1
ATOM 1791 N N . THR A 1 239 ? -54.270 3.243 84.843 1.00 94.69 239 THR A N 1
ATOM 1792 C CA . THR A 1 239 ? -54.655 4.587 85.288 1.00 94.69 239 THR A CA 1
ATOM 1793 C C . THR A 1 239 ? -56.171 4.748 85.315 1.00 94.69 239 THR A C 1
ATOM 1795 O O . THR A 1 239 ? -56.688 5.238 86.313 1.00 94.69 239 THR A O 1
ATOM 1798 N N . THR A 1 240 ? -56.896 4.292 84.288 1.00 94.50 240 THR A N 1
ATOM 1799 C CA . THR A 1 240 ? -58.368 4.320 84.274 1.00 94.50 240 THR A CA 1
ATOM 1800 C C . THR A 1 240 ? -58.951 3.573 85.472 1.00 94.50 240 THR A C 1
ATOM 1802 O O . THR A 1 240 ? -59.780 4.136 86.180 1.00 94.50 240 THR A O 1
ATOM 1805 N N . ARG A 1 241 ? -58.452 2.365 85.774 1.00 94.19 241 ARG A N 1
ATOM 1806 C CA . ARG A 1 241 ? -58.892 1.604 86.958 1.00 94.19 241 ARG A CA 1
ATOM 1807 C C . ARG A 1 241 ? -58.640 2.347 88.271 1.00 94.19 241 ARG A C 1
ATOM 1809 O O . ARG A 1 241 ? -59.524 2.405 89.117 1.00 94.19 241 ARG A O 1
ATOM 1816 N N . VAL A 1 242 ? -57.461 2.948 88.434 1.00 95.56 242 VAL A N 1
ATOM 1817 C CA . VAL A 1 242 ? -57.130 3.741 89.633 1.00 95.56 242 VAL A CA 1
ATOM 1818 C C . VAL A 1 242 ? -58.035 4.969 89.760 1.00 95.56 242 VAL A C 1
ATOM 1820 O O . VAL A 1 242 ? -58.451 5.311 90.866 1.00 95.56 242 VAL A O 1
ATOM 1823 N N . VAL A 1 243 ? -58.361 5.630 88.646 1.00 95.25 243 VAL A N 1
ATOM 1824 C CA . VAL A 1 243 ? -59.285 6.773 88.625 1.00 95.25 243 VAL A CA 1
ATOM 1825 C C . VAL A 1 243 ? -60.701 6.349 89.025 1.00 95.25 243 VAL A C 1
ATOM 1827 O O . VAL A 1 243 ? -61.333 7.060 89.808 1.00 95.25 243 VAL A O 1
ATOM 1830 N N . ASP A 1 244 ? -61.183 5.195 88.558 1.00 93.06 244 ASP A N 1
ATOM 1831 C CA . ASP A 1 244 ? -62.484 4.648 88.966 1.00 93.06 244 ASP A CA 1
ATOM 1832 C C . ASP A 1 244 ? -62.512 4.322 90.471 1.00 93.06 244 ASP A C 1
ATOM 1834 O O . ASP A 1 244 ? -63.413 4.768 91.183 1.00 93.06 244 ASP A O 1
ATOM 1838 N N . GLU A 1 245 ? -61.476 3.664 91.004 1.00 93.56 245 GLU A N 1
ATOM 1839 C CA . GLU A 1 245 ? -61.354 3.426 92.452 1.00 93.56 245 GLU A CA 1
ATOM 1840 C C . GLU A 1 245 ? -61.309 4.738 93.257 1.00 93.56 245 GLU A C 1
ATOM 1842 O O . GLU A 1 245 ? -61.899 4.852 94.337 1.00 93.56 245 GLU A O 1
ATOM 1847 N N . GLN A 1 246 ? -60.603 5.753 92.754 1.00 93.56 246 GLN A N 1
ATOM 1848 C CA . GLN A 1 246 ? -60.522 7.064 93.394 1.00 93.56 246 GLN A CA 1
ATOM 1849 C C . GLN A 1 246 ? -61.881 7.775 93.395 1.00 93.56 246 GLN A C 1
ATOM 1851 O O . GLN A 1 246 ? -62.238 8.406 94.394 1.00 93.56 246 GLN A O 1
ATOM 1856 N N . LYS A 1 247 ? -62.655 7.651 92.313 1.00 93.44 247 LYS A N 1
ATOM 1857 C CA . LYS A 1 247 ? -64.027 8.159 92.226 1.00 93.44 247 LYS A CA 1
ATOM 1858 C C . LYS A 1 247 ? -64.929 7.501 93.270 1.00 93.44 247 LYS A C 1
ATOM 1860 O O . LYS A 1 247 ? -65.660 8.213 93.958 1.00 93.44 247 LYS A O 1
ATOM 1865 N N . ASP A 1 248 ? -64.835 6.188 93.454 1.00 92.69 248 ASP A N 1
ATOM 1866 C CA . ASP A 1 248 ? -65.615 5.471 94.472 1.00 92.69 248 ASP A CA 1
ATOM 1867 C C . ASP A 1 248 ? -65.250 5.906 95.899 1.00 92.69 248 ASP A C 1
ATOM 1869 O O . ASP A 1 248 ? -66.129 6.115 96.746 1.00 92.69 248 ASP A O 1
ATOM 1873 N N . ARG A 1 249 ? -63.957 6.135 96.166 1.00 91.12 249 ARG A N 1
ATOM 1874 C CA . ARG A 1 249 ? -63.498 6.707 97.445 1.00 91.12 249 ARG A CA 1
ATOM 1875 C C . ARG A 1 249 ? -64.035 8.118 97.669 1.00 91.12 249 ARG A C 1
ATOM 1877 O O . ARG A 1 249 ? -64.452 8.426 98.782 1.00 91.12 249 ARG A O 1
ATOM 1884 N N . LEU A 1 250 ? -64.056 8.963 96.638 1.00 91.19 250 LEU A N 1
ATOM 1885 C CA . LEU A 1 250 ? -64.622 10.313 96.721 1.00 91.19 250 LEU A CA 1
ATOM 1886 C C . LEU A 1 250 ? -66.133 10.286 96.970 1.00 91.19 250 LEU A C 1
ATOM 1888 O O . LEU A 1 250 ? -66.606 11.032 97.820 1.00 91.19 250 LEU A O 1
ATOM 1892 N N . ASN A 1 251 ? -66.880 9.402 96.302 1.00 89.94 251 ASN A N 1
ATOM 1893 C CA . ASN A 1 251 ? -68.313 9.210 96.556 1.00 89.94 251 ASN A CA 1
ATOM 1894 C C . ASN A 1 251 ? -68.580 8.771 98.003 1.00 89.94 251 ASN A C 1
ATOM 1896 O O . ASN A 1 251 ? -69.504 9.270 98.651 1.00 89.94 251 ASN A O 1
ATOM 1900 N N . SER A 1 252 ? -67.750 7.867 98.528 1.00 89.94 252 SER A N 1
ATOM 1901 C CA . SER A 1 252 ? -67.835 7.418 99.921 1.00 89.94 252 SER A CA 1
ATOM 1902 C C . SER A 1 252 ? -67.516 8.555 100.895 1.00 89.94 252 SER A C 1
ATOM 1904 O O . SER A 1 252 ? -68.245 8.759 101.861 1.00 89.94 252 SER A O 1
ATOM 1906 N N . ALA A 1 253 ? -66.474 9.345 100.618 1.00 89.38 253 ALA A N 1
ATOM 1907 C CA . ALA A 1 253 ? -66.118 10.515 101.418 1.00 89.38 253 ALA A CA 1
ATOM 1908 C C . ALA A 1 253 ? -67.210 11.596 101.384 1.00 89.38 253 ALA A C 1
ATOM 1910 O O . ALA A 1 253 ? -67.529 12.163 102.422 1.00 89.38 253 ALA A O 1
ATOM 1911 N N . ALA A 1 254 ? -67.819 11.856 100.225 1.00 88.62 254 ALA A N 1
ATOM 1912 C CA . ALA A 1 254 ? -68.942 12.781 100.095 1.00 88.62 254 ALA A CA 1
ATOM 1913 C C . ALA A 1 254 ? -70.177 12.289 100.867 1.00 88.62 254 ALA A C 1
ATOM 1915 O O . ALA A 1 254 ? -70.829 13.077 101.544 1.00 88.62 254 ALA A O 1
ATOM 1916 N N . SER A 1 255 ? -70.464 10.984 100.825 1.00 86.88 255 SER A N 1
ATOM 1917 C CA . SER A 1 255 ? -71.543 10.381 101.621 1.00 86.88 255 SER A CA 1
ATOM 1918 C C . SER A 1 255 ? -71.283 10.535 103.121 1.00 86.88 255 SER A C 1
ATOM 1920 O O . SER A 1 255 ? -72.171 10.966 103.849 1.00 86.88 255 SER A O 1
ATOM 1922 N N . ALA A 1 256 ? -70.051 10.273 103.568 1.00 86.19 256 ALA A N 1
ATOM 1923 C CA . ALA A 1 256 ? -69.640 10.506 104.950 1.00 86.19 256 ALA A CA 1
ATOM 1924 C C . ALA A 1 256 ? -69.722 11.993 105.335 1.00 86.19 256 ALA A C 1
ATOM 1926 O O . ALA A 1 256 ? -70.136 12.302 106.444 1.00 86.19 256 ALA A O 1
ATOM 1927 N N . MET A 1 257 ? -69.382 12.919 104.430 1.00 85.69 257 MET A N 1
ATOM 1928 C CA . MET A 1 257 ? -69.551 14.359 104.655 1.00 85.69 257 MET A CA 1
ATOM 1929 C C . MET A 1 257 ? -71.024 14.755 104.786 1.00 85.69 257 MET A C 1
ATOM 1931 O O . MET A 1 257 ? -71.338 15.522 105.685 1.00 85.69 257 MET A O 1
ATOM 1935 N N . ASN A 1 258 ? -71.929 14.205 103.967 1.00 85.38 258 ASN A N 1
ATOM 1936 C CA . ASN A 1 258 ? -73.375 14.430 104.112 1.00 85.38 258 ASN A CA 1
ATOM 1937 C C . ASN A 1 258 ? -73.897 13.889 105.456 1.00 85.38 258 ASN A C 1
ATOM 1939 O O . ASN A 1 258 ? -74.712 14.528 106.117 1.00 85.38 258 ASN A O 1
ATOM 1943 N N . GLU A 1 259 ? -73.423 12.714 105.882 1.00 82.94 259 GLU A N 1
ATOM 1944 C CA . GLU A 1 259 ? -73.773 12.137 107.185 1.00 82.94 259 GLU A CA 1
ATOM 1945 C C . GLU A 1 259 ? -73.215 12.984 108.343 1.00 82.94 259 GLU A C 1
ATOM 1947 O O . GLU A 1 259 ? -73.923 13.243 109.320 1.00 82.94 259 GLU A O 1
ATOM 1952 N N .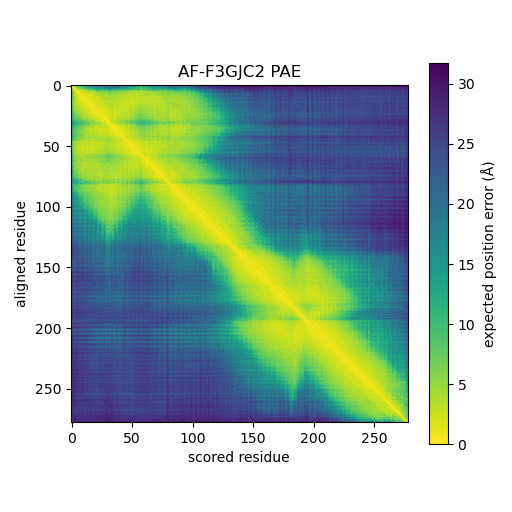 MET A 1 260 ? -71.980 13.488 108.206 1.00 81.62 260 MET A N 1
ATOM 1953 C CA . MET A 1 260 ? -71.358 14.441 109.133 1.00 81.62 260 MET A CA 1
ATOM 1954 C C . MET A 1 260 ? -72.115 15.774 109.189 1.00 81.62 260 MET A C 1
ATOM 1956 O O . MET A 1 260 ? -72.340 16.299 110.274 1.00 81.62 260 MET A O 1
ATOM 1960 N N . GLU A 1 261 ? -72.545 16.319 108.051 1.00 86.25 261 GLU A N 1
ATOM 1961 C CA . GLU A 1 261 ? -73.352 17.541 107.977 1.00 86.25 261 GLU A CA 1
ATOM 1962 C C . GLU A 1 261 ? -74.701 17.340 108.673 1.00 86.25 261 GLU A C 1
ATOM 1964 O O . GLU A 1 261 ? -75.066 18.135 109.537 1.00 86.25 261 GLU A O 1
ATOM 1969 N N . SER A 1 262 ? -75.384 16.219 108.408 1.00 82.12 262 SER A N 1
ATOM 1970 C CA . SER A 1 262 ? -76.625 15.858 109.100 1.00 82.12 262 SER A CA 1
ATOM 1971 C C . SER A 1 262 ? -76.428 15.710 110.611 1.00 82.12 262 SER A C 1
ATOM 1973 O O . SER A 1 262 ? -77.310 16.097 111.377 1.00 82.12 262 SER A O 1
ATOM 1975 N N . THR A 1 263 ? -75.297 15.163 111.069 1.00 83.00 263 THR A N 1
ATOM 1976 C CA . THR A 1 263 ? -75.002 15.070 112.510 1.00 83.00 263 THR A CA 1
ATOM 1977 C C . THR A 1 263 ? -74.668 16.428 113.114 1.00 83.00 263 THR A C 1
ATOM 1979 O O . THR A 1 263 ? -75.089 16.704 114.235 1.00 83.00 263 THR A O 1
ATOM 1982 N N . VAL A 1 264 ? -73.961 17.305 112.399 1.00 83.00 264 VAL A N 1
ATOM 1983 C CA . VAL A 1 264 ? -73.714 18.685 112.843 1.00 83.00 264 VAL A CA 1
ATOM 1984 C C . VAL A 1 264 ? -75.023 19.472 112.920 1.00 83.00 264 VAL A C 1
ATOM 1986 O O . VAL A 1 264 ? -75.245 20.160 113.916 1.00 83.00 264 VAL A O 1
ATOM 1989 N N . GLU A 1 265 ? -75.918 19.337 111.937 1.00 80.12 265 GLU A N 1
ATOM 1990 C CA . GLU A 1 265 ? -77.263 19.918 111.988 1.00 80.12 265 GLU A CA 1
ATOM 1991 C C . GLU A 1 265 ? -78.077 19.375 113.165 1.00 80.12 265 GLU A C 1
ATOM 1993 O O . GLU A 1 265 ? -78.699 20.159 113.877 1.00 80.12 265 GLU A O 1
ATOM 1998 N N . GLU A 1 266 ? -78.083 18.058 113.391 1.00 81.56 266 GLU A N 1
ATOM 1999 C CA . GLU A 1 266 ? -78.735 17.410 114.539 1.00 81.56 266 GLU A CA 1
ATOM 2000 C C . GLU A 1 266 ? -78.194 17.979 115.862 1.00 81.56 266 GLU A C 1
ATOM 2002 O O . GLU A 1 266 ? -78.970 18.360 116.740 1.00 81.56 266 GLU A O 1
ATOM 2007 N N . VAL A 1 267 ? -76.870 18.098 116.003 1.00 81.62 267 VAL A N 1
ATOM 2008 C CA . VAL A 1 267 ? -76.218 18.670 117.192 1.00 81.62 267 VAL A CA 1
ATOM 2009 C C . VAL A 1 267 ? -76.575 20.147 117.364 1.00 81.62 267 VAL A C 1
ATOM 2011 O O . VAL A 1 267 ? -76.890 20.564 118.479 1.00 81.62 267 VAL A O 1
ATOM 2014 N N . ALA A 1 268 ? -76.581 20.936 116.288 1.00 79.44 268 ALA A N 1
ATOM 2015 C CA . ALA A 1 268 ? -76.982 22.340 116.320 1.00 79.44 268 ALA A CA 1
ATOM 2016 C C . ALA A 1 268 ? -78.459 22.500 116.718 1.00 79.44 268 ALA A C 1
ATOM 2018 O O . ALA A 1 268 ? -78.773 23.337 117.565 1.00 79.44 268 ALA A O 1
ATOM 2019 N N . ARG A 1 269 ? -79.351 21.654 116.182 1.00 76.12 269 ARG A N 1
ATOM 2020 C CA . ARG A 1 269 ? -80.778 21.600 116.544 1.00 76.12 269 ARG A CA 1
ATOM 2021 C C . ARG A 1 269 ? -80.951 21.283 118.025 1.00 76.12 269 ARG A C 1
ATOM 2023 O O . ARG A 1 269 ? -81.608 22.036 118.732 1.00 76.12 269 ARG A O 1
ATOM 2030 N N . ARG A 1 270 ? -80.274 20.242 118.525 1.00 77.44 270 ARG A N 1
ATOM 2031 C CA . ARG A 1 270 ? -80.289 19.874 119.951 1.00 77.44 270 ARG A CA 1
ATOM 2032 C C . ARG A 1 270 ? -79.731 20.978 120.844 1.00 77.44 270 ARG A C 1
ATOM 2034 O O . ARG A 1 270 ? -80.275 21.224 121.919 1.00 77.44 270 ARG A O 1
ATOM 2041 N N . ALA A 1 271 ? -78.669 21.660 120.419 1.00 77.12 271 ALA A N 1
ATOM 2042 C CA . ALA A 1 271 ? -78.122 22.801 121.144 1.00 77.12 271 ALA A CA 1
ATOM 2043 C C . ALA A 1 271 ? -79.112 23.979 121.180 1.00 77.12 271 ALA A C 1
ATOM 2045 O O . ALA A 1 271 ? -79.244 24.622 122.218 1.00 77.12 271 ALA A O 1
ATOM 2046 N N . GLN A 1 272 ? -79.837 24.241 120.087 1.00 71.94 272 GLN A N 1
ATOM 2047 C CA . GLN A 1 272 ? -80.867 25.279 120.008 1.00 71.94 272 GLN A CA 1
ATOM 2048 C C . GLN A 1 272 ? -82.115 24.938 120.836 1.00 71.94 272 GLN A C 1
ATOM 2050 O O . GLN A 1 272 ? -82.583 25.804 121.571 1.00 71.94 272 GLN A O 1
ATOM 2055 N N . ASP A 1 273 ? -82.599 23.693 120.795 1.00 72.00 273 ASP A N 1
ATOM 2056 C CA . ASP A 1 273 ? -83.687 23.206 121.656 1.00 72.00 273 ASP A CA 1
ATOM 2057 C C . ASP A 1 273 ? -83.309 23.340 123.136 1.00 72.00 273 ASP A C 1
ATOM 2059 O O . ASP A 1 273 ? -84.086 23.848 123.943 1.00 72.00 273 ASP A O 1
ATOM 2063 N N . THR A 1 274 ? -82.067 22.983 123.488 1.00 74.31 274 THR A N 1
ATOM 2064 C CA . THR A 1 274 ? -81.530 23.181 124.844 1.00 74.31 274 THR A CA 1
ATOM 2065 C C . THR A 1 274 ? -81.469 24.669 125.206 1.00 74.31 274 THR A C 1
ATOM 2067 O O . THR A 1 274 ? -81.757 25.030 126.341 1.00 74.31 274 THR A O 1
ATOM 2070 N N . ARG A 1 275 ? -81.148 25.555 124.252 1.00 65.44 275 ARG A N 1
ATOM 2071 C CA . ARG A 1 275 ? -81.125 27.014 124.461 1.00 65.44 275 ARG A CA 1
ATOM 2072 C C . ARG A 1 275 ? -82.511 27.647 124.591 1.00 65.44 275 ARG A C 1
ATOM 2074 O O . ARG A 1 275 ? -82.597 28.730 125.153 1.00 65.44 275 ARG A O 1
ATOM 2081 N N . GLY A 1 276 ? -83.555 27.030 124.036 1.00 63.41 276 GLY A N 1
ATOM 2082 C CA . GLY A 1 276 ? -84.949 27.462 124.190 1.00 63.41 276 GLY A CA 1
ATOM 2083 C C . GLY A 1 276 ? -85.639 26.897 125.437 1.00 63.41 276 GLY A C 1
ATOM 2084 O O . GLY A 1 276 ? -86.687 27.402 125.827 1.00 63.41 276 GLY A O 1
ATOM 2085 N N . ALA A 1 277 ? -85.062 25.861 126.053 1.00 55.91 277 ALA A N 1
ATOM 2086 C CA . ALA A 1 277 ? -85.566 25.202 127.260 1.00 55.91 277 ALA A CA 1
ATOM 2087 C C . ALA A 1 277 ? -84.986 25.763 128.579 1.00 55.91 277 ALA A C 1
ATOM 2089 O O . ALA A 1 277 ? -85.300 25.239 129.649 1.00 55.91 277 ALA A O 1
ATOM 2090 N N . VAL A 1 278 ? -84.152 26.807 128.506 1.00 42.88 278 VAL A N 1
ATOM 2091 C CA . VAL A 1 278 ? -83.572 27.555 129.639 1.00 42.88 278 VAL A CA 1
ATOM 2092 C C . VAL A 1 278 ? -84.097 28.983 129.604 1.00 42.88 278 VAL A C 1
ATOM 2094 O O . VAL A 1 278 ? -84.449 29.498 130.688 1.00 42.88 278 VAL A O 1
#

Radius of gyration: 85.08 Å; Cα contacts (8 Å, |Δi|>4): 98; chains: 1; bounding box: 153×38×242 Å

Foldseek 3Di:
DVLVVQLVVLVVQLVVLVVQLVVLVVVCVVPPDLVSNVVSLVVSVVVNVVSLVSNCVSPVVVSVVSCVVVVVVNCQPPNPVHPSVVSVVVVVVVVVVVVVVVVVVVVVVVVVVVVVVVVVVVVVVVVVVVVVVVVVVVVVVVVVVVVVVVVVVVCVVVVVVVCCVPPVLVVVVVVQVVCVVVVPLVDADDLPDPDPSSVVSVVVNVVSVVVVVVVVVVVVVVVVVVVVVVVVVVVVVVVVVVVVVVVVVVVVVVVVVVVVVVVVVVVVVVVVVVVVVD

pLDDT: mean 88.8, std 7.43, range [42.88, 97.56]

Sequence (278 aa):
NAGSAETVAAGEKLLLEVGKSYDGLAAHAATPNIQTLQRVLNLQDEVISTRTRELIAADPRAGRIAAVMVNRLLNDLTGSDGVYQAYRQEAALAEQVDKQRQAAETRLQATLGKIGEFGNQSVAVANEAKAGADSTIATSLSLLLIACLLAVMAAAIIGTWVAFSLRRPLAAFREVLKTLTSGDMRVRFDVSRRDEFGELGGYLNEFTQSLQQTFRQLIGSADNLALTASQNAQISEQTTRVVDEQKDRLNSAASAMNEMESTVEEVARRAQDTRGAV

Secondary structure (DSSP, 8-state):
--HHHHHHHHHHHHHHHHHHHHHHHHHHHHS--HHHHHHHHHHHHHHHHHHHHHHHHH-HHHHHHHHHHHHHHHHHHHSTTSHHHHHHHHHHHHHHHHHHHHHHHHHHHHHHHHHHHHHHHHHHHHHHHHHHHHHHHHHHHHHHHHHHHHHHHHHHHHHHHHHHHHHHHHHHHHHHHHHHHTT-TT--------SHHHHHHHHHHHHHHHHHHHHHHHHHHHHHHHHHHHHHHHHHHHHHHHHHHHHHHHHHHHHHHHHHHHHHHHHHHHHHHHHH--

Organism: NCBI:txid629263

Solvent-accessible surface area (backbone atoms only — not comparable to full-atom values): 14624 Å² total; per-residue (Å²): 124,68,67,64,55,54,35,50,55,32,48,52,54,32,52,53,47,53,46,53,49,52,51,37,51,52,47,26,74,76,50,84,39,67,70,61,36,52,53,50,49,58,57,39,54,59,50,39,56,47,33,39,52,54,20,31,74,57,31,63,68,63,18,50,55,48,41,56,54,49,54,49,50,48,40,51,40,66,28,92,89,4,55,51,45,54,53,49,51,51,52,53,49,53,52,52,51,51,54,50,48,54,51,48,53,53,50,48,53,54,50,54,50,52,52,51,50,51,51,52,49,51,51,50,53,52,51,49,52,48,52,55,48,53,52,51,50,54,53,51,51,51,51,50,51,51,51,50,51,52,52,52,50,49,49,51,51,51,52,51,50,52,52,49,70,50,50,52,55,54,51,53,52,52,53,53,49,53,43,41,75,72,69,49,61,85,70,74,59,75,52,88,49,93,48,74,67,14,55,52,25,47,54,51,40,53,52,40,50,51,52,53,51,52,52,54,50,50,52,54,51,50,52,51,49,52,52,52,51,54,50,50,53,53,50,50,56,51,48,53,52,53,51,52,54,48,50,53,51,48,54,51,51,51,50,51,47,54,54,49,49,53,48,50,50,50,51,51,50,53,52,48,54,55,63,74,74,109

Mean predicted aligned error: 15.76 Å